Protein AF-0000000079816010 (afdb_homodimer)

Solvent-accessible surface area (backbone atoms only — not comparable to full-atom values): 11903 Å² total; per-residue (Å²): 135,80,80,69,70,71,67,73,71,83,65,76,74,49,73,65,57,49,48,53,55,59,59,43,53,62,54,48,53,55,49,51,48,48,47,51,47,41,35,71,74,69,70,46,55,53,45,57,50,38,32,51,51,56,53,42,69,74,31,67,59,45,36,69,74,38,48,67,59,41,53,53,50,52,50,52,48,48,31,61,46,48,33,65,52,50,54,48,50,55,59,64,58,58,67,78,78,72,77,77,80,131,133,80,79,70,68,72,68,72,70,84,66,75,75,49,74,65,56,51,48,52,55,60,58,42,54,61,54,49,53,56,49,52,50,48,46,52,47,42,34,71,75,68,70,46,54,54,46,58,51,37,35,52,50,56,53,43,70,74,32,67,59,44,35,70,74,38,49,68,60,41,52,52,52,51,50,51,49,49,31,60,46,48,30,64,52,49,54,48,48,57,59,63,58,59,67,77,75,71,77,75,78,129

Secondary structure (DSSP, 8-state):
-----------PPPHHHHHHHHHHHHHHHHHHHHHHHHHHHHSS-HHHHHHHHHHHHT-HHHHHH-HHHHHHHHHHHHHHHHHHHHHHHHHHT---------/-----------PPPHHHHHHHHHHHHHHHHHHHHHHHHHHHHSS-HHHHHHHHHHHHT-HHHHHH-HHHHHHHHHHHHHHHHHHHHHHHHHHT---------

Structure (mmCIF, N/CA/C/O backbone):
data_AF-0000000079816010-model_v1
#
loop_
_entity.id
_entity.type
_entity.pdbx_description
1 polymer 'DUF3263 domain-containing protein'
#
loop_
_atom_site.group_PDB
_atom_site.id
_atom_site.type_symbol
_atom_site.label_atom_id
_atom_site.label_alt_id
_atom_site.label_comp_id
_atom_site.label_asym_id
_atom_site.label_entity_id
_atom_site.label_seq_id
_atom_site.pdbx_PDB_ins_code
_atom_site.Cartn_x
_atom_site.Cartn_y
_atom_site.Cartn_z
_atom_site.occupancy
_atom_site.B_iso_or_equiv
_atom_site.auth_seq_id
_atom_site.auth_comp_id
_atom_site.auth_asym_id
_atom_site.auth_atom_id
_atom_site.pdbx_PDB_model_num
ATOM 1 N N . MET A 1 1 ? -34.969 -30.641 -8.875 1 42.94 1 MET A N 1
ATOM 2 C CA . MET A 1 1 ? -34.125 -29.656 -9.539 1 42.94 1 MET A CA 1
ATOM 3 C C . MET A 1 1 ? -32.938 -29.281 -8.648 1 42.94 1 MET A C 1
ATOM 5 O O . MET A 1 1 ? -33.125 -28.625 -7.625 1 42.94 1 MET A O 1
ATOM 9 N N . SER A 1 2 ? -31.906 -30.203 -8.398 1 48.38 2 SER A N 1
ATOM 10 C CA . SER A 1 2 ? -30.703 -30.125 -7.582 1 48.38 2 SER A CA 1
ATOM 11 C C . SER A 1 2 ? -29.891 -28.875 -7.906 1 48.38 2 SER A C 1
ATOM 13 O O . SER A 1 2 ? -29.688 -28.547 -9.078 1 48.38 2 SER A O 1
ATOM 15 N N . ASN A 1 3 ? -30.094 -27.719 -7.324 1 46.09 3 ASN A N 1
ATOM 16 C CA . ASN A 1 3 ? -29.203 -26.562 -7.336 1 46.09 3 ASN A CA 1
ATOM 17 C C . ASN A 1 3 ? -27.75 -26.969 -7.402 1 46.09 3 ASN A C 1
ATOM 19 O O . ASN A 1 3 ? -27.172 -27.406 -6.402 1 46.09 3 ASN A O 1
ATOM 23 N N . THR A 1 4 ? -27.391 -27.859 -8.359 1 45.44 4 THR A N 1
ATOM 24 C CA . THR A 1 4 ? -25.984 -28.172 -8.586 1 45.44 4 THR A CA 1
ATOM 25 C C . THR A 1 4 ? -25.141 -26.906 -8.531 1 45.44 4 THR A C 1
ATOM 27 O O . THR A 1 4 ? -25.234 -26.047 -9.414 1 45.44 4 THR A O 1
ATOM 30 N N . GLN A 1 5 ? -25.219 -26.141 -7.438 1 50.59 5 GLN A N 1
ATOM 31 C CA . GLN A 1 5 ? -24.188 -25.125 -7.207 1 50.59 5 GLN A CA 1
ATOM 32 C C . GLN A 1 5 ? -22.844 -25.547 -7.809 1 50.59 5 GLN A C 1
ATOM 34 O O . GLN A 1 5 ? -22.281 -26.578 -7.414 1 50.59 5 GLN A O 1
ATOM 39 N N . THR A 1 6 ? -22.656 -25.594 -9.102 1 48.22 6 THR A N 1
ATOM 40 C CA . THR A 1 6 ? -21.391 -25.844 -9.773 1 48.22 6 THR A CA 1
ATOM 41 C C . THR A 1 6 ? -20.219 -25.453 -8.867 1 48.22 6 THR A C 1
ATOM 43 O O . THR A 1 6 ? -20.094 -24.297 -8.461 1 48.22 6 THR A O 1
ATOM 46 N N . SER A 1 7 ? -19.859 -26.234 -7.867 1 53 7 SER A N 1
ATOM 47 C CA . SER A 1 7 ? -18.641 -26.141 -7.066 1 53 7 SER A CA 1
ATOM 48 C C . SER A 1 7 ? -17.516 -25.484 -7.852 1 53 7 SER A C 1
ATOM 50 O O . SER A 1 7 ? -17.078 -26.016 -8.875 1 53 7 SER A O 1
ATOM 52 N N . GLU A 1 8 ? -17.688 -24.203 -8.102 1 53.34 8 GLU A N 1
ATOM 53 C CA . GLU A 1 8 ? -16.562 -23.562 -8.758 1 53.34 8 GLU A CA 1
ATOM 54 C C . GLU A 1 8 ? -15.25 -24.281 -8.453 1 53.34 8 GLU A C 1
ATOM 56 O O . GLU A 1 8 ? -14.883 -24.438 -7.285 1 53.34 8 GLU A O 1
ATOM 61 N N . ALA A 1 9 ? -14.984 -25.391 -9.094 1 60.94 9 ALA A N 1
ATOM 62 C CA . ALA A 1 9 ? -13.758 -26.188 -9 1 60.94 9 ALA A CA 1
ATOM 63 C C . ALA A 1 9 ? -12.578 -25.312 -8.547 1 60.94 9 ALA A C 1
ATOM 65 O O . ALA A 1 9 ? -12.445 -24.172 -8.984 1 60.94 9 ALA A O 1
ATOM 66 N N . VAL A 1 10 ? -12.227 -25.406 -7.195 1 69.38 10 VAL A N 1
ATOM 67 C CA . VAL A 1 10 ? -11.023 -24.781 -6.656 1 69.38 10 VAL A CA 1
ATOM 68 C C . VAL A 1 10 ? -9.875 -24.938 -7.648 1 69.38 10 VAL A C 1
ATOM 70 O O . VAL A 1 10 ? -9.516 -26.062 -8.016 1 69.38 10 VAL A O 1
ATOM 73 N N . LYS A 1 11 ? -9.617 -23.984 -8.484 1 85.31 11 LYS A N 1
ATOM 74 C CA . LYS A 1 11 ? -8.453 -23.969 -9.375 1 85.31 11 LYS A CA 1
ATOM 75 C C . LYS A 1 11 ? -7.164 -23.75 -8.594 1 85.31 11 LYS A C 1
ATOM 77 O O . LYS A 1 11 ? -7 -22.719 -7.938 1 85.31 11 LYS A O 1
ATOM 82 N N . PRO A 1 12 ? -6.391 -24.812 -8.594 1 92.69 12 PRO A N 1
ATOM 83 C CA . PRO A 1 12 ? -5.129 -24.656 -7.859 1 92.69 12 PRO A CA 1
ATOM 84 C C . PRO A 1 12 ? -4.352 -23.422 -8.273 1 92.69 12 PRO A C 1
ATOM 86 O O . PRO A 1 12 ? -4.438 -22.984 -9.422 1 92.69 12 PRO A O 1
ATOM 89 N N . LEU A 1 13 ? -3.633 -22.891 -7.34 1 96.75 13 LEU A N 1
ATOM 90 C CA . LEU A 1 13 ? -2.797 -21.734 -7.633 1 96.75 13 LEU A CA 1
ATOM 91 C C . LEU A 1 13 ? -1.71 -22.078 -8.641 1 96.75 13 LEU A C 1
ATOM 93 O O . LEU A 1 13 ? -1.112 -23.156 -8.562 1 96.75 13 LEU A O 1
ATOM 97 N N . THR A 1 14 ? -1.558 -21.234 -9.57 1 96.44 14 THR A N 1
ATOM 98 C CA . THR A 1 14 ? -0.453 -21.406 -10.508 1 96.44 14 THR A CA 1
ATOM 99 C C . THR A 1 14 ? 0.884 -21.141 -9.82 1 96.44 14 THR A C 1
ATOM 101 O O . THR A 1 14 ? 0.922 -20.641 -8.695 1 96.44 14 THR A O 1
ATOM 104 N N . SER A 1 15 ? 1.958 -21.547 -10.43 1 96.31 15 SER A N 1
ATOM 105 C CA . SER A 1 15 ? 3.291 -21.266 -9.898 1 96.31 15 SER A CA 1
ATOM 106 C C . SER A 1 15 ? 3.527 -19.766 -9.742 1 96.31 15 SER A C 1
ATOM 108 O O . SER A 1 15 ? 4.168 -19.328 -8.781 1 96.31 15 SER A O 1
ATOM 110 N N . ARG A 1 16 ? 3.004 -18.969 -10.633 1 96.44 16 ARG A N 1
ATOM 111 C CA . ARG A 1 16 ? 3.145 -17.516 -10.586 1 96.44 16 ARG A CA 1
ATOM 112 C C . ARG A 1 16 ? 2.404 -16.938 -9.383 1 96.44 16 ARG A C 1
ATOM 114 O O . ARG A 1 16 ? 2.939 -16.078 -8.672 1 96.44 16 ARG A O 1
ATOM 121 N N . GLU A 1 17 ? 1.24 -17.438 -9.211 1 97 17 GLU A N 1
ATOM 122 C CA . GLU A 1 17 ? 0.44 -16.953 -8.086 1 97 17 GLU A CA 1
ATOM 123 C C . GLU A 1 17 ? 1.097 -17.312 -6.75 1 97 17 GLU A C 1
ATOM 125 O O . GLU A 1 17 ? 1.093 -16.5 -5.82 1 97 17 GLU A O 1
ATOM 130 N N . ARG A 1 18 ? 1.672 -18.484 -6.699 1 97.06 18 ARG A N 1
ATOM 131 C CA . ARG A 1 18 ? 2.395 -18.891 -5.504 1 97.06 18 ARG A CA 1
ATOM 132 C C . ARG A 1 18 ? 3.625 -18.031 -5.273 1 97.06 18 ARG A C 1
ATOM 134 O O . ARG A 1 18 ? 3.955 -17.703 -4.129 1 97.06 18 ARG A O 1
ATOM 141 N N . ALA A 1 19 ? 4.289 -17.672 -6.359 1 97.12 19 ALA A N 1
ATOM 142 C CA . ALA A 1 19 ? 5.465 -16.812 -6.27 1 97.12 19 ALA A CA 1
ATOM 143 C C . ALA A 1 19 ? 5.09 -15.422 -5.77 1 97.12 19 ALA A C 1
ATOM 145 O O . ALA A 1 19 ? 5.828 -14.82 -4.988 1 97.12 19 ALA A O 1
ATOM 146 N N . VAL A 1 20 ? 3.934 -14.922 -6.164 1 97.19 20 VAL A N 1
ATOM 147 C CA . VAL A 1 20 ? 3.434 -13.625 -5.723 1 97.19 20 VAL A CA 1
ATOM 148 C C . VAL A 1 20 ? 3.189 -13.648 -4.215 1 97.19 20 VAL A C 1
ATOM 150 O O . VAL A 1 20 ? 3.588 -12.727 -3.498 1 97.19 20 VAL A O 1
ATOM 153 N N . LEU A 1 21 ? 2.598 -14.773 -3.691 1 97.56 21 LEU A N 1
ATOM 154 C CA . LEU A 1 21 ? 2.346 -14.914 -2.262 1 97.56 21 LEU A CA 1
ATOM 155 C C . LEU A 1 21 ? 3.654 -14.992 -1.483 1 97.56 21 LEU A C 1
ATOM 157 O O . LEU A 1 21 ? 3.785 -14.391 -0.417 1 97.56 21 LEU A O 1
ATOM 161 N N . ALA A 1 22 ? 4.609 -15.758 -2.068 1 97.12 22 ALA A N 1
ATOM 162 C CA . ALA A 1 22 ? 5.906 -15.891 -1.407 1 97.12 22 ALA A CA 1
ATOM 163 C C . ALA A 1 22 ? 6.625 -14.547 -1.327 1 97.12 22 ALA A C 1
ATOM 165 O O . ALA A 1 22 ? 7.238 -14.227 -0.307 1 97.12 22 ALA A O 1
ATOM 166 N N . PHE A 1 23 ? 6.465 -13.805 -2.445 1 97.12 23 PHE A N 1
ATOM 167 C CA . PHE A 1 23 ? 7.086 -12.484 -2.496 1 97.12 23 PHE A CA 1
ATOM 168 C C . PHE A 1 23 ? 6.469 -11.555 -1.452 1 97.12 23 PHE A C 1
ATOM 170 O O . PHE A 1 23 ? 7.18 -10.789 -0.805 1 97.12 23 PHE A O 1
ATOM 177 N N . GLU A 1 24 ? 5.129 -11.625 -1.173 1 96.94 24 GLU A N 1
ATOM 178 C CA . GLU A 1 24 ? 4.387 -10.742 -0.275 1 96.94 24 GLU A CA 1
ATOM 179 C C . GLU A 1 24 ? 4.703 -11.055 1.186 1 96.94 24 GLU A C 1
ATOM 181 O O . GLU A 1 24 ? 4.445 -10.234 2.07 1 96.94 24 GLU A O 1
ATOM 186 N N . ARG A 1 25 ? 5.301 -12.18 1.518 1 95.12 25 ARG A N 1
ATOM 187 C CA . ARG A 1 25 ? 5.566 -12.57 2.898 1 95.12 25 ARG A CA 1
ATOM 188 C C . ARG A 1 25 ? 6.539 -11.602 3.562 1 95.12 25 ARG A C 1
ATOM 190 O O . ARG A 1 25 ? 6.281 -11.117 4.668 1 95.12 25 ARG A O 1
ATOM 197 N N . ASP A 1 26 ? 7.516 -11.297 2.844 1 89.88 26 ASP A N 1
ATOM 198 C CA . ASP A 1 26 ? 8.477 -10.352 3.404 1 89.88 26 ASP A CA 1
ATOM 199 C C . ASP A 1 26 ? 7.898 -8.945 3.461 1 89.88 26 ASP A C 1
ATOM 201 O O . ASP A 1 26 ? 8.078 -8.227 4.449 1 89.88 26 ASP A O 1
ATOM 205 N N . THR A 1 27 ? 7.164 -8.586 2.455 1 89.38 27 THR A N 1
ATOM 206 C CA . THR A 1 27 ? 6.578 -7.258 2.359 1 89.38 27 THR A CA 1
ATOM 207 C C . THR A 1 27 ? 5.496 -7.066 3.416 1 89.38 27 THR A C 1
ATOM 209 O O . THR A 1 27 ? 5.324 -5.965 3.947 1 89.38 27 THR A O 1
ATOM 212 N N . ALA A 1 28 ? 4.824 -8.234 3.816 1 90.38 28 ALA A N 1
ATOM 213 C CA . ALA A 1 28 ? 3.744 -8.188 4.797 1 90.38 28 ALA A CA 1
ATOM 214 C C . ALA A 1 28 ? 4.281 -7.844 6.188 1 90.38 28 ALA A C 1
ATOM 216 O O . ALA A 1 28 ? 3.633 -7.125 6.949 1 90.38 28 ALA A O 1
ATOM 217 N N . VAL A 1 29 ? 5.496 -8.336 6.484 1 90.06 29 VAL A N 1
ATOM 218 C CA . VAL A 1 29 ? 6.113 -8.031 7.77 1 90.06 29 VAL A CA 1
ATOM 219 C C . VAL A 1 29 ? 6.457 -6.543 7.84 1 90.06 29 VAL A C 1
ATOM 221 O O . VAL A 1 29 ? 6.191 -5.883 8.852 1 90.06 29 VAL A O 1
ATOM 224 N N . ARG A 1 30 ? 7.039 -6.004 6.812 1 90.56 30 ARG A N 1
ATOM 225 C CA . ARG A 1 30 ? 7.379 -4.586 6.758 1 90.56 30 ARG A CA 1
ATOM 226 C C . ARG A 1 30 ? 6.129 -3.721 6.875 1 90.56 30 ARG A C 1
ATOM 228 O O . ARG A 1 30 ? 6.145 -2.684 7.539 1 90.56 30 ARG A O 1
ATOM 235 N N . ASP A 1 31 ? 5.051 -4.176 6.25 1 89.88 31 ASP A N 1
ATOM 236 C CA . ASP A 1 31 ? 3.781 -3.459 6.324 1 89.88 31 ASP A CA 1
ATOM 237 C C . ASP A 1 31 ? 3.219 -3.484 7.742 1 89.88 31 ASP A C 1
ATOM 239 O O . ASP A 1 31 ? 2.705 -2.475 8.234 1 89.88 31 ASP A O 1
ATOM 243 N N . ALA A 1 32 ? 3.365 -4.676 8.398 1 90.94 32 ALA A N 1
ATOM 244 C CA . ALA A 1 32 ? 2.914 -4.785 9.789 1 90.94 32 ALA A CA 1
ATOM 245 C C . ALA A 1 32 ? 3.684 -3.83 10.688 1 90.94 32 ALA A C 1
ATOM 247 O O . ALA A 1 32 ? 3.094 -3.156 11.539 1 90.94 32 ALA A O 1
ATOM 248 N N . ASN A 1 33 ? 4.906 -3.742 10.391 1 94 33 ASN A N 1
ATOM 249 C CA . ASN A 1 33 ? 5.758 -2.834 11.156 1 94 33 ASN A CA 1
ATOM 250 C C . ASN A 1 33 ? 5.371 -1.376 10.922 1 94 33 ASN A C 1
ATOM 252 O O . ASN A 1 33 ? 5.359 -0.575 11.859 1 94 33 ASN A O 1
ATOM 256 N N . LYS A 1 34 ? 4.98 -1.068 9.688 1 93.81 34 LYS A N 1
ATOM 257 C CA . LYS A 1 34 ? 4.547 0.289 9.367 1 93.81 34 LYS A CA 1
ATOM 258 C C . LYS A 1 34 ? 3.26 0.643 10.109 1 93.81 34 LYS A C 1
ATOM 260 O O . LYS A 1 34 ? 3.135 1.741 10.656 1 93.81 34 LYS A O 1
ATOM 265 N N . GLN A 1 35 ? 2.396 -0.281 10.195 1 94.06 35 GLN A N 1
ATOM 266 C CA . GLN A 1 35 ? 1.129 -0.047 10.875 1 94.06 35 GLN A CA 1
ATOM 267 C C . GLN A 1 35 ? 1.342 0.181 12.367 1 94.06 35 GLN A C 1
ATOM 269 O O . GLN A 1 35 ? 0.708 1.054 12.969 1 94.06 35 GLN A O 1
ATOM 274 N N . GLU A 1 36 ? 2.219 -0.588 12.898 1 95.38 36 GLU A N 1
ATOM 275 C CA . GLU A 1 36 ? 2.561 -0.402 14.305 1 95.38 36 GLU A CA 1
ATOM 276 C C . GLU A 1 36 ? 3.246 0.941 14.531 1 95.38 36 GLU A C 1
ATOM 278 O O . GLU A 1 36 ? 2.949 1.639 15.508 1 95.38 36 GLU A O 1
ATOM 283 N N . ALA A 1 37 ? 4.152 1.309 13.656 1 96.44 37 ALA A N 1
ATOM 284 C CA . ALA A 1 37 ? 4.863 2.58 13.75 1 96.44 37 ALA A CA 1
ATOM 285 C C . ALA A 1 37 ? 3.9 3.758 13.641 1 96.44 37 ALA A C 1
ATOM 287 O O . ALA A 1 37 ? 4.078 4.777 14.32 1 96.44 37 ALA A O 1
ATOM 288 N N . ILE A 1 38 ? 2.863 3.645 12.797 1 95.88 38 ILE A N 1
ATOM 289 C CA . ILE A 1 38 ? 1.837 4.672 12.672 1 95.88 38 ILE A CA 1
ATOM 290 C C . ILE A 1 38 ? 1.166 4.902 14.023 1 95.88 38 ILE A C 1
ATOM 292 O O . ILE A 1 38 ? 1.005 6.047 14.461 1 95.88 38 ILE A O 1
ATOM 296 N N . ARG A 1 39 ? 0.872 3.869 14.727 1 96.31 39 ARG A N 1
ATOM 297 C CA . ARG A 1 39 ? 0.25 3.98 16.047 1 96.31 39 ARG A CA 1
ATOM 298 C C . ARG A 1 39 ? 1.195 4.637 17.047 1 96.31 39 ARG A C 1
ATOM 300 O O . ARG A 1 39 ? 0.79 5.52 17.797 1 96.31 39 ARG A O 1
ATOM 307 N N . GLU A 1 40 ? 2.383 4.25 17 1 96.31 40 GLU A N 1
ATOM 308 C CA . GLU A 1 40 ? 3.379 4.723 17.953 1 96.31 40 GLU A CA 1
ATOM 309 C C . GLU A 1 40 ? 3.717 6.191 17.719 1 96.31 40 GLU A C 1
ATOM 311 O O . GLU A 1 40 ? 3.838 6.965 18.672 1 96.31 40 GLU A O 1
ATOM 316 N N . HIS A 1 41 ? 3.787 6.559 16.5 1 95.12 41 HIS A N 1
ATOM 317 C CA . HIS A 1 41 ? 4.27 7.891 16.141 1 95.12 41 HIS A CA 1
ATOM 318 C C . HIS A 1 41 ? 3.143 8.914 16.203 1 95.12 41 HIS A C 1
ATOM 320 O O . HIS A 1 41 ? 3.361 10.062 16.594 1 95.12 41 HIS A O 1
ATOM 326 N N . PHE A 1 42 ? 1.934 8.469 15.852 1 96.5 42 PHE A N 1
ATOM 327 C CA . PHE A 1 42 ? 0.88 9.461 15.672 1 96.5 42 PHE A CA 1
ATOM 328 C C . PHE A 1 42 ? -0.211 9.289 16.719 1 96.5 42 PHE A C 1
ATOM 330 O O . PHE A 1 42 ? -0.98 10.211 16.984 1 96.5 42 PHE A O 1
ATOM 337 N N . GLY A 1 43 ? -0.334 8.156 17.188 1 95.94 43 GLY A N 1
ATOM 338 C CA . GLY A 1 43 ? -1.308 7.914 18.25 1 95.94 43 GLY A CA 1
ATOM 339 C C . GLY A 1 43 ? -2.705 7.645 17.719 1 95.94 43 GLY A C 1
ATOM 340 O O . GLY A 1 43 ? -3.674 7.645 18.484 1 95.94 43 GLY A O 1
ATOM 341 N N . PHE A 1 44 ? -2.852 7.508 16.406 1 94 44 PHE A N 1
ATOM 342 C CA . PHE A 1 44 ? -4.148 7.164 15.844 1 94 44 PHE A CA 1
ATOM 343 C C . PHE A 1 44 ? -4.043 5.918 14.969 1 94 44 PHE A C 1
ATOM 345 O O . PHE A 1 44 ? -2.951 5.383 14.773 1 94 44 PHE A O 1
ATOM 352 N N . THR A 1 45 ? -5.184 5.375 14.531 1 94 45 THR A N 1
ATOM 353 C CA . THR A 1 45 ? -5.254 4.113 13.805 1 94 45 THR A CA 1
ATOM 354 C C . THR A 1 45 ? -4.707 4.273 12.391 1 94 45 THR A C 1
ATOM 356 O O . THR A 1 45 ? -4.734 5.371 11.828 1 94 45 THR A O 1
ATOM 359 N N . PRO A 1 46 ? -4.234 3.176 11.805 1 94.81 46 PRO A N 1
ATOM 360 C CA . PRO A 1 46 ? -3.828 3.219 10.398 1 94.81 46 PRO A CA 1
ATOM 361 C C . PRO A 1 46 ? -4.957 3.662 9.469 1 94.81 46 PRO A C 1
ATOM 363 O O . PRO A 1 46 ? -4.715 4.375 8.492 1 94.81 46 PRO A O 1
ATOM 366 N N . SER A 1 47 ? -6.18 3.279 9.734 1 93.44 47 SER A N 1
ATOM 367 C CA . SER A 1 47 ? -7.309 3.701 8.914 1 93.44 47 SER A CA 1
ATOM 368 C C . SER A 1 47 ? -7.434 5.219 8.891 1 93.44 47 SER A C 1
ATOM 370 O O . SER A 1 47 ? -7.684 5.809 7.832 1 93.44 47 SER A O 1
ATOM 372 N N . TYR A 1 48 ? -7.258 5.875 10.031 1 93.19 48 TYR A N 1
ATOM 373 C CA . TYR A 1 48 ? -7.293 7.332 10.102 1 93.19 48 TYR A CA 1
ATOM 374 C C . TYR A 1 48 ? -6.086 7.941 9.391 1 93.19 48 TYR A C 1
ATOM 376 O O . TYR A 1 48 ? -6.211 8.953 8.703 1 93.19 48 TYR A O 1
ATOM 384 N N . TYR A 1 49 ? -4.973 7.293 9.578 1 95.44 49 TYR A N 1
ATOM 385 C CA . TYR A 1 49 ? -3.742 7.715 8.922 1 95.44 49 TYR A CA 1
ATOM 386 C C . TYR A 1 49 ? -3.924 7.754 7.406 1 95.44 49 TYR A C 1
ATOM 388 O O . TYR A 1 49 ? -3.598 8.758 6.762 1 95.44 49 TYR A O 1
ATOM 396 N N . TYR A 1 50 ? -4.449 6.688 6.855 1 94.12 50 TYR A N 1
ATOM 397 C CA . TYR A 1 50 ? -4.602 6.574 5.41 1 94.12 50 TYR A CA 1
ATOM 398 C C . TYR A 1 50 ? -5.711 7.488 4.906 1 94.12 50 TYR A C 1
ATOM 400 O O . TYR A 1 50 ? -5.672 7.957 3.766 1 94.12 50 TYR A O 1
ATOM 408 N N . ALA A 1 51 ? -6.684 7.855 5.75 1 93.25 51 ALA A N 1
ATOM 409 C CA . ALA A 1 51 ? -7.676 8.875 5.414 1 93.25 51 ALA A CA 1
ATOM 410 C C . ALA A 1 51 ? -7.02 10.234 5.219 1 93.25 51 ALA A C 1
ATOM 412 O O . ALA A 1 51 ? -7.316 10.945 4.25 1 93.25 51 ALA A O 1
ATOM 413 N N . ILE A 1 52 ? -6.156 10.531 6.113 1 94.62 52 ILE A N 1
ATOM 414 C CA . ILE A 1 52 ? -5.395 11.773 5.996 1 94.62 52 ILE A CA 1
ATOM 415 C C . ILE A 1 52 ? -4.57 11.75 4.711 1 94.62 52 ILE A C 1
ATOM 417 O O . ILE A 1 52 ? -4.551 12.734 3.961 1 94.62 52 ILE A O 1
ATOM 421 N N . LEU A 1 53 ? -3.832 10.617 4.465 1 95.5 53 LEU A N 1
ATOM 422 C CA . LEU A 1 53 ? -2.975 10.492 3.291 1 95.5 53 LEU A CA 1
ATOM 423 C C . LEU A 1 53 ? -3.779 10.656 2.006 1 95.5 53 LEU A C 1
ATOM 425 O O . LEU A 1 53 ? -3.35 11.359 1.085 1 95.5 53 LEU A O 1
ATOM 429 N N . ALA A 1 54 ? -4.906 10.07 1.963 1 92.44 54 ALA A N 1
ATOM 430 C CA . ALA A 1 54 ? -5.781 10.18 0.799 1 92.44 54 ALA A CA 1
ATOM 431 C C . ALA A 1 54 ? -6.18 11.633 0.547 1 92.44 54 ALA A C 1
ATOM 433 O O . ALA A 1 54 ? -6.211 12.086 -0.601 1 92.44 54 ALA A O 1
ATOM 434 N N . ASP A 1 55 ? -6.602 12.32 1.569 1 93.56 55 ASP A N 1
ATOM 435 C CA . ASP A 1 55 ? -6.934 13.742 1.472 1 93.56 55 ASP A CA 1
ATOM 436 C C . ASP A 1 55 ? -5.746 14.547 0.947 1 93.56 55 ASP A C 1
ATOM 438 O O . ASP A 1 55 ? -5.902 15.383 0.057 1 93.56 55 ASP A O 1
ATOM 442 N N . LEU A 1 56 ? -4.574 14.25 1.483 1 96 56 LEU A N 1
ATOM 443 C CA . LEU A 1 56 ? -3.359 14.961 1.104 1 96 56 LEU A CA 1
ATOM 444 C C . LEU A 1 56 ? -3.068 14.789 -0.383 1 96 56 LEU A C 1
ATOM 446 O O . LEU A 1 56 ? -2.564 15.703 -1.032 1 96 56 LEU A O 1
ATOM 450 N N . LEU A 1 57 ? -3.395 13.633 -0.905 1 94.81 57 LEU A N 1
ATOM 451 C CA . LEU A 1 57 ? -3.104 13.336 -2.305 1 94.81 57 LEU A CA 1
ATOM 452 C C . LEU A 1 57 ? -3.924 14.234 -3.229 1 94.81 57 LEU A C 1
ATOM 454 O O . LEU A 1 57 ? -3.541 14.461 -4.379 1 94.81 57 LEU A O 1
ATOM 458 N N . ASP A 1 58 ? -4.98 14.852 -2.727 1 94.38 58 ASP A N 1
ATOM 459 C CA . ASP A 1 58 ? -5.844 15.695 -3.539 1 94.38 58 ASP A CA 1
ATOM 460 C C . ASP A 1 58 ? -5.637 17.172 -3.201 1 94.38 58 ASP A C 1
ATOM 462 O O . ASP A 1 58 ? -6.242 18.047 -3.824 1 94.38 58 ASP A O 1
ATOM 466 N N . ARG A 1 59 ? -4.699 17.438 -2.26 1 95.25 59 ARG A N 1
ATOM 467 C CA . ARG A 1 59 ? -4.484 18.812 -1.812 1 95.25 59 ARG A CA 1
ATOM 468 C C . ARG A 1 59 ? -3.34 19.469 -2.58 1 95.25 59 ARG A C 1
ATOM 470 O O . ARG A 1 59 ? -2.207 18.984 -2.549 1 95.25 59 ARG A O 1
ATOM 477 N N . PRO A 1 60 ? -3.639 20.578 -3.186 1 95.69 60 PRO A N 1
ATOM 478 C CA . PRO A 1 60 ? -2.557 21.266 -3.891 1 95.69 60 PRO A CA 1
ATOM 479 C C . PRO A 1 60 ? -1.42 21.688 -2.961 1 95.69 60 PRO A C 1
ATOM 481 O O . PRO A 1 60 ? -0.255 21.688 -3.369 1 95.69 60 PRO A O 1
ATOM 484 N N . GLU A 1 61 ? -1.709 21.969 -1.748 1 96.75 61 GLU A N 1
ATOM 485 C CA . GLU A 1 61 ? -0.703 22.391 -0.775 1 96.75 61 GLU A CA 1
ATOM 486 C C . GLU A 1 61 ? 0.293 21.266 -0.497 1 96.75 61 GLU A C 1
ATOM 488 O O . GLU A 1 61 ? 1.475 21.516 -0.259 1 96.75 61 GLU A O 1
ATOM 493 N N . ALA A 1 62 ? -0.222 20.094 -0.514 1 98.12 62 ALA A N 1
ATOM 494 C CA . ALA A 1 62 ? 0.652 18.938 -0.302 1 98.12 62 ALA A CA 1
ATOM 495 C C . ALA A 1 62 ? 1.616 18.766 -1.472 1 98.12 62 ALA A C 1
ATOM 497 O O . ALA A 1 62 ? 2.787 18.438 -1.274 1 98.12 62 ALA A O 1
ATOM 498 N N . GLU A 1 63 ? 1.066 18.969 -2.713 1 96.94 63 GLU A N 1
ATOM 499 C CA . GLU A 1 63 ? 1.899 18.844 -3.904 1 96.94 63 GLU A CA 1
ATOM 500 C C . GLU A 1 63 ? 2.986 19.906 -3.939 1 96.94 63 GLU A C 1
ATOM 502 O O . GLU A 1 63 ? 4.113 19.641 -4.363 1 96.94 63 GLU A O 1
ATOM 507 N N . VAL A 1 64 ? 2.598 21.062 -3.51 1 96.5 64 VAL A N 1
ATOM 508 C CA . VAL A 1 64 ? 3.578 22.141 -3.445 1 96.5 64 VAL A CA 1
ATOM 509 C C . VAL A 1 64 ? 4.656 21.797 -2.422 1 96.5 64 VAL A C 1
ATOM 511 O O . VAL A 1 64 ? 5.848 22 -2.672 1 96.5 64 VAL A O 1
ATOM 514 N N . ALA A 1 65 ? 4.285 21.266 -1.272 1 96.56 65 ALA A N 1
ATOM 515 C CA . ALA A 1 65 ? 5.199 20.953 -0.173 1 96.56 65 ALA A CA 1
ATOM 516 C C . ALA A 1 65 ? 6.172 19.844 -0.561 1 96.56 65 ALA A C 1
ATOM 518 O O . ALA A 1 65 ? 7.352 19.891 -0.191 1 96.56 65 ALA A O 1
ATOM 519 N N . ASP A 1 66 ? 5.75 18.812 -1.265 1 97.56 66 ASP A N 1
ATOM 520 C CA . ASP A 1 66 ? 6.594 17.703 -1.693 1 97.56 66 ASP A CA 1
ATOM 521 C C . ASP A 1 66 ? 6.074 17.078 -2.99 1 97.56 66 ASP A C 1
ATOM 523 O O . ASP A 1 66 ? 5.43 16.031 -2.969 1 97.56 66 ASP A O 1
ATOM 527 N N . PRO A 1 67 ? 6.352 17.656 -4.113 1 98 67 PRO A N 1
ATOM 528 C CA . PRO A 1 67 ? 5.785 17.234 -5.395 1 98 67 PRO A CA 1
ATOM 529 C C . PRO A 1 67 ? 6.195 15.82 -5.785 1 98 67 PRO A C 1
ATOM 531 O O . PRO A 1 67 ? 5.391 15.07 -6.336 1 98 67 PRO A O 1
ATOM 534 N N . LEU A 1 68 ? 7.359 15.438 -5.402 1 96.88 68 LEU A N 1
ATOM 535 C CA . LEU A 1 68 ? 7.852 14.117 -5.766 1 96.88 68 LEU A CA 1
ATOM 536 C C . LEU A 1 68 ? 7.129 13.031 -4.973 1 96.88 68 LEU A C 1
ATOM 538 O O . LEU A 1 68 ? 6.738 12 -5.531 1 96.88 68 LEU A O 1
ATOM 542 N N . LEU A 1 69 ? 6.957 13.289 -3.734 1 97.12 69 LEU A N 1
ATOM 543 C CA . LEU A 1 69 ? 6.281 12.32 -2.879 1 97.12 69 LEU A CA 1
ATOM 544 C C . LEU A 1 69 ? 4.836 12.117 -3.326 1 97.12 69 LEU A C 1
ATOM 546 O O . LEU A 1 69 ? 4.367 10.984 -3.42 1 97.12 69 LEU A O 1
ATOM 550 N N . ILE A 1 70 ? 4.152 13.258 -3.676 1 97.56 70 ILE A N 1
ATOM 551 C CA . ILE A 1 70 ? 2.74 13.195 -4.039 1 97.56 70 ILE A CA 1
ATOM 552 C C . ILE A 1 70 ? 2.578 12.453 -5.359 1 97.56 70 ILE A C 1
ATOM 554 O O . ILE A 1 70 ? 1.672 11.625 -5.508 1 97.56 70 ILE A O 1
ATOM 558 N N . ARG A 1 71 ? 3.426 12.672 -6.223 1 95.44 71 ARG A N 1
ATOM 559 C CA . ARG A 1 71 ? 3.371 11.977 -7.508 1 95.44 71 ARG A CA 1
ATOM 560 C C . ARG A 1 71 ? 3.615 10.484 -7.332 1 95.44 71 ARG A C 1
ATOM 562 O O . ARG A 1 71 ? 2.932 9.664 -7.949 1 95.44 71 ARG A O 1
ATOM 569 N N . ARG A 1 72 ? 4.57 10.094 -6.453 1 95.38 72 ARG A N 1
ATOM 570 C CA . ARG A 1 72 ? 4.883 8.695 -6.195 1 95.38 72 ARG A CA 1
ATOM 571 C C . ARG A 1 72 ? 3.711 7.984 -5.523 1 95.38 72 ARG A C 1
ATOM 573 O O . ARG A 1 72 ? 3.359 6.863 -5.898 1 95.38 72 ARG A O 1
ATOM 580 N N . LEU A 1 73 ? 3.078 8.695 -4.617 1 94.62 73 LEU A N 1
ATOM 581 C CA . LEU A 1 73 ? 1.966 8.109 -3.873 1 94.62 73 LEU A CA 1
ATOM 582 C C . LEU A 1 73 ? 0.736 7.965 -4.762 1 94.62 73 LEU A C 1
ATOM 584 O O . LEU A 1 73 ? 0.011 6.973 -4.668 1 94.62 73 LEU A O 1
ATOM 588 N N . ARG A 1 74 ? 0.508 8.914 -5.695 1 94.25 74 ARG A N 1
ATOM 589 C CA . ARG A 1 74 ? -0.603 8.828 -6.637 1 94.25 74 ARG A CA 1
ATOM 590 C C . ARG A 1 74 ? -0.407 7.668 -7.609 1 94.25 74 ARG A C 1
ATOM 592 O O . ARG A 1 74 ? -1.354 6.938 -7.914 1 94.25 74 ARG A O 1
ATOM 599 N N . ARG A 1 75 ? 0.815 7.516 -8 1 91.88 75 ARG A N 1
ATOM 600 C CA . ARG A 1 75 ? 1.117 6.391 -8.883 1 91.88 75 ARG A CA 1
ATOM 601 C C . ARG A 1 75 ? 0.883 5.062 -8.164 1 91.88 75 ARG A C 1
ATOM 603 O O . ARG A 1 75 ? 0.318 4.133 -8.742 1 91.88 75 ARG A O 1
ATOM 610 N N . ARG A 1 76 ? 1.287 4.949 -6.879 1 90.31 76 ARG A N 1
ATOM 611 C CA . ARG A 1 76 ? 1.086 3.752 -6.066 1 90.31 76 ARG A CA 1
ATOM 612 C C . ARG A 1 76 ? -0.398 3.447 -5.902 1 90.31 76 ARG A C 1
ATOM 614 O O . ARG A 1 76 ? -0.817 2.293 -6.027 1 90.31 76 ARG A O 1
ATOM 621 N N . ARG A 1 77 ? -1.137 4.516 -5.652 1 88.25 77 ARG A N 1
ATOM 622 C CA . ARG A 1 77 ? -2.582 4.363 -5.531 1 88.25 77 ARG A CA 1
ATOM 623 C C . ARG A 1 77 ? -3.186 3.822 -6.824 1 88.25 77 ARG A C 1
ATOM 625 O O . ARG A 1 77 ? -4.008 2.902 -6.793 1 88.25 77 ARG A O 1
ATOM 632 N N . ASP A 1 78 ? -2.789 4.363 -8.016 1 89.44 78 ASP A N 1
ATOM 633 C CA . ASP A 1 78 ? -3.309 3.961 -9.32 1 89.44 78 ASP A CA 1
ATOM 634 C C . ASP A 1 78 ? -2.971 2.502 -9.617 1 89.44 78 ASP A C 1
ATOM 636 O O . ASP A 1 78 ? -3.791 1.772 -10.18 1 89.44 78 ASP A O 1
ATOM 640 N N . GLN A 1 79 ? -1.774 2.096 -9.234 1 88.25 79 GLN A N 1
ATOM 641 C CA . GLN A 1 79 ? -1.346 0.719 -9.461 1 88.25 79 GLN A CA 1
ATOM 642 C C . GLN A 1 79 ? -2.15 -0.253 -8.602 1 88.25 79 GLN A C 1
ATOM 644 O O . GLN A 1 79 ? -2.49 -1.35 -9.047 1 88.25 79 GLN A O 1
ATOM 649 N N . ARG A 1 80 ? -2.527 0.218 -7.434 1 85.69 80 ARG A N 1
ATOM 650 C CA . ARG A 1 80 ? -3.25 -0.639 -6.5 1 85.69 80 ARG A CA 1
ATOM 651 C C . ARG A 1 80 ? -4.742 -0.654 -6.812 1 85.69 80 ARG A C 1
ATOM 653 O O . ARG A 1 80 ? -5.441 -1.619 -6.492 1 85.69 80 ARG A O 1
ATOM 660 N N . SER A 1 81 ? -5.34 0.54 -7.332 1 78.81 81 SER A N 1
ATOM 661 C CA . SER A 1 81 ? -6.766 0.662 -7.629 1 78.81 81 SER A CA 1
ATOM 662 C C . SER A 1 81 ? -7.109 0.018 -8.969 1 78.81 81 SER A C 1
ATOM 664 O O . SER A 1 81 ? -8.266 -0.315 -9.227 1 78.81 81 SER A O 1
ATOM 666 N N . SER A 1 82 ? -6.27 0.183 -9.93 1 62.41 82 SER A N 1
ATOM 667 C CA . SER A 1 82 ? -6.555 -0.353 -11.258 1 62.41 82 SER A CA 1
ATOM 668 C C . SER A 1 82 ? -7.078 -1.781 -11.18 1 62.41 82 SER A C 1
ATOM 670 O O . SER A 1 82 ? -7.715 -2.268 -12.117 1 62.41 82 SER A O 1
ATOM 672 N N . ARG A 1 83 ? -6.93 -2.453 -10.266 1 56.12 83 ARG A N 1
ATOM 673 C CA . ARG A 1 83 ? -7.441 -3.814 -10.148 1 56.12 83 ARG A CA 1
ATOM 674 C C . ARG A 1 83 ? -8.961 -3.818 -10.023 1 56.12 83 ARG A C 1
ATOM 676 O O . ARG A 1 83 ? -9.625 -4.734 -10.516 1 56.12 83 ARG A O 1
ATOM 683 N N . GLY A 1 84 ? -9.422 -2.85 -9.156 1 49.94 84 GLY A N 1
ATOM 684 C CA . GLY A 1 84 ? -10.875 -2.852 -9.078 1 49.94 84 GLY A CA 1
ATOM 685 C C . GLY A 1 84 ? -11.547 -2.658 -10.43 1 49.94 84 GLY A C 1
ATOM 686 O O . GLY A 1 84 ? -12.578 -3.266 -10.703 1 49.94 84 GLY A O 1
ATOM 687 N N . ASP A 1 85 ? -11.016 -1.842 -11.195 1 45.81 85 ASP A N 1
ATOM 688 C CA . ASP A 1 85 ? -11.68 -1.579 -12.477 1 45.81 85 ASP A CA 1
ATOM 689 C C . ASP A 1 85 ? -11.336 -2.654 -13.5 1 45.81 85 ASP A C 1
ATOM 691 O O . ASP A 1 85 ? -12.125 -2.939 -14.398 1 45.81 85 ASP A O 1
ATOM 695 N N . ALA A 1 86 ? -10.18 -3.146 -13.477 1 46.12 86 ALA A N 1
ATOM 696 C CA . ALA A 1 86 ? -9.867 -4.156 -14.492 1 46.12 86 ALA A CA 1
ATOM 697 C C . ALA A 1 86 ? -10.742 -5.395 -14.312 1 46.12 86 ALA A C 1
ATOM 699 O O . ALA A 1 86 ? -11.102 -6.051 -15.297 1 46.12 86 ALA A O 1
ATOM 700 N N . GLY A 1 87 ? -10.914 -5.797 -13.109 1 41.38 87 GLY A N 1
ATOM 701 C CA . GLY A 1 87 ? -11.875 -6.879 -12.945 1 41.38 87 GLY A CA 1
ATOM 702 C C . GLY A 1 87 ? -13.258 -6.527 -13.461 1 41.38 87 GLY A C 1
ATOM 703 O O . GLY A 1 87 ? -13.992 -7.398 -13.93 1 41.38 87 GLY A O 1
ATOM 704 N N . LEU A 1 88 ? -13.617 -5.309 -13.195 1 41 88 LEU A N 1
ATOM 705 C CA . LEU A 1 88 ? -14.938 -4.934 -13.688 1 41 88 LEU A CA 1
ATOM 706 C C . LEU A 1 88 ? -14.969 -4.934 -15.211 1 41 88 LEU A C 1
ATOM 708 O O . LEU A 1 88 ? -15.992 -5.25 -15.82 1 41 88 LEU A O 1
ATOM 712 N N . SER A 1 89 ? -13.93 -4.559 -15.688 1 39.25 89 SER A N 1
ATOM 713 C CA . SER A 1 89 ? -13.953 -4.52 -17.141 1 39.25 89 SER A CA 1
ATOM 714 C C . SER A 1 89 ? -13.961 -5.922 -17.734 1 39.25 89 SER A C 1
ATOM 716 O O . SER A 1 89 ? -14.57 -6.156 -18.781 1 39.25 89 SER A O 1
ATOM 718 N N . GLU A 1 90 ? -13.141 -6.715 -17.172 1 38.69 90 GLU A N 1
ATOM 719 C CA . GLU A 1 90 ? -13.195 -8.062 -17.734 1 38.69 90 GLU A CA 1
ATOM 720 C C . GLU A 1 90 ? -14.516 -8.742 -17.406 1 38.69 90 GLU A C 1
ATOM 722 O O . GLU A 1 90 ? -14.992 -9.594 -18.156 1 38.69 90 GLU A O 1
ATOM 727 N N . GLN A 1 91 ? -15.055 -8.398 -16.25 1 38.47 91 GLN A N 1
ATOM 728 C CA . GLN A 1 91 ? -16.359 -8.977 -15.961 1 38.47 91 GLN A CA 1
ATOM 729 C C . GLN A 1 91 ? -17.422 -8.469 -16.922 1 38.47 91 GLN A C 1
ATOM 731 O O . GLN A 1 91 ? -18.375 -9.18 -17.234 1 38.47 91 GLN A O 1
ATOM 736 N N . VAL A 1 92 ? -17.297 -7.223 -17.328 1 37.59 92 VAL A N 1
ATOM 737 C CA . VAL A 1 92 ? -18.297 -6.773 -18.281 1 37.59 92 VAL A CA 1
ATOM 738 C C . VAL A 1 92 ? -18.109 -7.5 -19.609 1 37.59 92 VAL A C 1
ATOM 740 O O . VAL A 1 92 ? -19.031 -7.535 -20.438 1 37.59 92 VAL A O 1
ATOM 743 N N . GLY A 1 93 ? -16.891 -7.832 -19.984 1 35.34 93 GLY A N 1
ATOM 744 C CA . GLY A 1 93 ? -16.781 -8.375 -21.328 1 35.34 93 GLY A CA 1
ATOM 745 C C . GLY A 1 93 ? -17.297 -9.789 -21.438 1 35.34 93 GLY A C 1
ATOM 746 O O . GLY A 1 93 ? -17.125 -10.445 -22.469 1 35.34 93 GLY A O 1
ATOM 747 N N . ARG A 1 94 ? -17.484 -10.445 -20.203 1 37.44 94 ARG A N 1
ATOM 748 C CA . ARG A 1 94 ? -17.891 -11.773 -20.625 1 37.44 94 ARG A CA 1
ATOM 749 C C . ARG A 1 94 ? -19.266 -11.719 -21.297 1 37.44 94 ARG A C 1
ATOM 751 O O . ARG A 1 94 ? -20.25 -11.289 -20.688 1 37.44 94 ARG A O 1
ATOM 758 N N . PRO A 1 95 ? -19.266 -11.375 -22.641 1 34.78 95 PRO A N 1
ATOM 759 C CA . PRO A 1 95 ? -20.531 -11.531 -23.359 1 34.78 95 PRO A CA 1
ATOM 760 C C . PRO A 1 95 ? -21.188 -12.891 -23.125 1 34.78 95 PRO A C 1
ATOM 762 O O . PRO A 1 95 ? -20.484 -13.898 -22.969 1 34.78 95 PRO A O 1
ATOM 765 N N . GLY A 1 96 ? -22.141 -13.078 -22.266 1 34.41 96 GLY A N 1
ATOM 766 C CA . GLY A 1 96 ? -22.953 -14.281 -22.188 1 34.41 96 GLY A CA 1
ATOM 767 C C . GLY A 1 96 ? -23.281 -14.852 -23.562 1 34.41 96 GLY A C 1
ATOM 768 O O . GLY A 1 96 ? -23.734 -14.125 -24.453 1 34.41 96 GLY A O 1
ATOM 769 N N . ARG A 1 97 ? -22.422 -1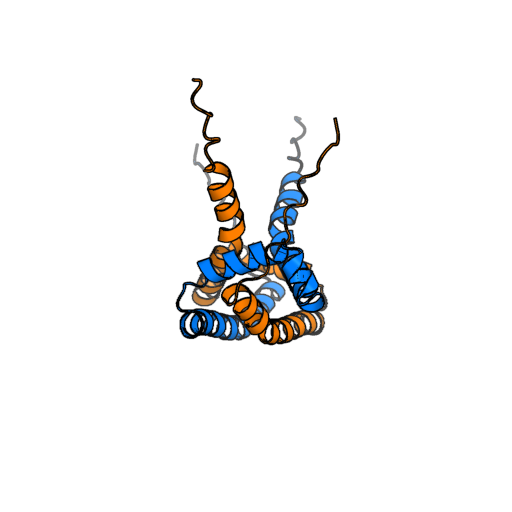5.672 -24.031 1 40.25 97 ARG A N 1
ATOM 770 C CA . ARG A 1 97 ? -22.656 -16.453 -25.25 1 40.25 97 ARG A CA 1
ATOM 771 C C . ARG A 1 97 ? -24.047 -17.078 -25.234 1 40.25 97 ARG A C 1
ATOM 773 O O . ARG A 1 97 ? -24.438 -17.719 -24.25 1 40.25 97 ARG A O 1
ATOM 780 N N . ARG A 1 98 ? -25.031 -16.375 -25.797 1 45.56 98 ARG A N 1
ATOM 781 C CA . ARG A 1 98 ? -26.359 -16.938 -26.062 1 45.56 98 ARG A CA 1
ATOM 782 C C . ARG A 1 98 ? -26.25 -18.281 -26.766 1 45.56 98 ARG A C 1
ATOM 784 O O . ARG A 1 98 ? -25.531 -18.422 -27.766 1 45.56 98 ARG A O 1
ATOM 791 N N . PRO A 1 99 ? -26.422 -19.391 -26.125 1 37.25 99 PRO A N 1
ATOM 792 C CA . PRO A 1 99 ? -26.484 -20.641 -26.891 1 37.25 99 PRO A CA 1
ATOM 793 C C . PRO A 1 99 ? -27.469 -20.578 -28.062 1 37.25 99 PRO A C 1
ATOM 795 O O . PRO A 1 99 ? -28.531 -19.969 -27.938 1 37.25 99 PRO A O 1
ATOM 798 N N . ALA A 1 100 ? -27.031 -20.469 -29.219 1 41.47 100 ALA A N 1
ATOM 799 C CA . ALA A 1 100 ? -27.812 -20.5 -30.453 1 41.47 100 ALA A CA 1
ATOM 800 C C . ALA A 1 100 ? -28.828 -21.656 -30.438 1 41.47 100 ALA A C 1
ATOM 802 O O . ALA A 1 100 ? -28.516 -22.734 -29.938 1 41.47 100 ALA A O 1
ATOM 803 N N . THR A 1 101 ? -30.062 -21.328 -30.125 1 42.34 101 THR A N 1
ATOM 804 C CA . THR A 1 101 ? -31.188 -22.234 -30.25 1 42.34 101 THR A CA 1
ATOM 805 C C . THR A 1 101 ? -31.031 -23.109 -31.5 1 42.34 101 THR A C 1
ATOM 807 O O . THR A 1 101 ? -30.766 -22.609 -32.594 1 42.34 101 THR A O 1
ATOM 810 N N . LYS A 1 102 ? -30.891 -24.5 -31.359 1 29.8 102 LYS A N 1
ATOM 811 C CA . LYS A 1 102 ? -31.234 -25.359 -32.5 1 29.8 102 LYS A CA 1
ATOM 812 C C . LYS A 1 102 ? -32.719 -25.25 -32.812 1 29.8 102 LYS A C 1
ATOM 814 O O . LYS A 1 102 ? -33.562 -25.094 -31.922 1 29.8 102 LYS A O 1
ATOM 819 N N . MET B 1 1 ? -21.641 39.812 -13.391 1 42.81 1 MET B N 1
ATOM 820 C CA . MET B 1 1 ? -21.703 38.75 -12.383 1 42.81 1 MET B CA 1
ATOM 821 C C . MET B 1 1 ? -20.391 37.969 -12.344 1 42.81 1 MET B C 1
ATOM 823 O O . MET B 1 1 ? -20.062 37.25 -13.305 1 42.81 1 MET B O 1
ATOM 827 N N . SER B 1 2 ? -19.25 38.531 -11.773 1 48.06 2 SER B N 1
ATOM 828 C CA . SER B 1 2 ? -17.891 38.031 -11.617 1 48.06 2 SER B CA 1
ATOM 829 C C . SER B 1 2 ? -17.875 36.625 -11.016 1 48.06 2 SER B C 1
ATOM 831 O O . SER B 1 2 ? -18.625 36.344 -10.07 1 48.06 2 SER B O 1
ATOM 833 N N . ASN B 1 3 ? -17.953 35.531 -11.742 1 46.31 3 ASN B N 1
ATOM 834 C CA . ASN B 1 3 ? -17.672 34.188 -11.305 1 46.31 3 ASN B CA 1
ATOM 835 C C . ASN B 1 3 ? -16.578 34.156 -10.242 1 46.31 3 ASN B C 1
ATOM 837 O O . ASN B 1 3 ? -15.391 34.312 -10.555 1 46.31 3 ASN B O 1
ATOM 841 N N . THR B 1 4 ? -16.719 35.031 -9.211 1 45.03 4 THR B N 1
ATOM 842 C CA . THR B 1 4 ? -15.805 34.906 -8.078 1 45.03 4 THR B CA 1
ATOM 843 C C . THR B 1 4 ? -15.531 33.469 -7.73 1 45.03 4 THR B C 1
ATOM 845 O O . THR B 1 4 ? -16.422 32.75 -7.254 1 45.03 4 THR B O 1
ATOM 848 N N . GLN B 1 5 ? -15.055 32.656 -8.672 1 50.34 5 GLN B N 1
ATOM 849 C CA . GLN B 1 5 ? -14.469 31.375 -8.305 1 50.34 5 GLN B CA 1
ATOM 850 C C . GLN B 1 5 ? -13.828 31.453 -6.918 1 50.34 5 GLN B C 1
ATOM 852 O O . GLN B 1 5 ? -12.883 32.219 -6.703 1 50.34 5 GLN B O 1
ATOM 857 N N . THR B 1 6 ? -14.547 31.562 -5.84 1 48.03 6 THR B N 1
ATOM 858 C CA . THR B 1 6 ? -14.039 31.5 -4.477 1 48.03 6 THR B CA 1
ATOM 859 C C . THR B 1 6 ? -12.734 30.703 -4.422 1 48.03 6 THR B C 1
ATOM 861 O O . THR B 1 6 ? -12.703 29.531 -4.801 1 48.03 6 THR B O 1
ATOM 864 N N . SER B 1 7 ? -11.602 31.234 -4.824 1 52.81 7 SER B N 1
ATOM 865 C CA . SER B 1 7 ? -10.25 30.719 -4.629 1 52.81 7 SER B CA 1
ATOM 866 C C . SER B 1 7 ? -10.172 29.844 -3.381 1 52.81 7 SER B C 1
ATOM 868 O O . SER B 1 7 ? -10.398 30.328 -2.27 1 52.81 7 SER B O 1
ATOM 870 N N . GLU B 1 8 ? -10.836 28.703 -3.457 1 53.12 8 GLU B N 1
ATOM 871 C CA . GLU B 1 8 ? -10.672 27.812 -2.303 1 53.12 8 GLU B CA 1
ATOM 872 C C . GLU B 1 8 ? -9.352 28.094 -1.585 1 53.12 8 GLU B C 1
ATOM 874 O O . GLU B 1 8 ? -8.281 27.984 -2.186 1 53.12 8 GLU B O 1
ATOM 879 N N . ALA B 1 9 ? -9.258 29.156 -0.807 1 60.94 9 ALA B N 1
ATOM 880 C CA . ALA B 1 9 ? -8.117 29.531 0.022 1 60.94 9 ALA B CA 1
ATOM 881 C C . ALA B 1 9 ? -7.266 28.328 0.38 1 60.94 9 ALA B C 1
ATOM 883 O O . ALA B 1 9 ? -7.801 27.25 0.677 1 60.94 9 ALA B O 1
ATOM 884 N N . VAL B 1 10 ? -6.098 28.125 -0.372 1 68.81 10 VAL B N 1
ATOM 885 C CA . VAL B 1 10 ? -5.098 27.125 -0.025 1 68.81 10 VAL B CA 1
ATOM 886 C C . VAL B 1 10 ? -4.918 27.078 1.491 1 68.81 10 VAL B C 1
ATOM 888 O O . VAL B 1 10 ? -4.582 28.078 2.117 1 68.81 10 VAL B O 1
ATOM 891 N N . LYS B 1 11 ? -5.578 26.203 2.176 1 85.06 11 LYS B N 1
ATOM 892 C CA . LYS B 1 11 ? -5.379 25.953 3.602 1 85.06 11 LYS B CA 1
ATOM 893 C C . LYS B 1 11 ? -4.023 25.297 3.865 1 85.06 11 LYS B C 1
ATOM 895 O O . LYS B 1 11 ? -3.762 24.203 3.381 1 85.06 11 LYS B O 1
ATOM 900 N N . PRO B 1 12 ? -3.197 26.094 4.492 1 92.69 12 PRO B N 1
ATOM 901 C CA . PRO B 1 12 ? -1.88 25.516 4.777 1 92.69 12 PRO B CA 1
ATOM 902 C C . PRO B 1 12 ? -1.965 24.156 5.465 1 92.69 12 PRO B C 1
ATOM 904 O O . PRO B 1 12 ? -2.916 23.891 6.203 1 92.69 12 PRO B O 1
ATOM 907 N N . LEU B 1 13 ? -0.985 23.344 5.207 1 96.75 13 LEU B N 1
ATOM 908 C CA . LEU B 1 13 ? -0.926 22.031 5.848 1 96.75 13 LEU B CA 1
ATOM 909 C C . LEU B 1 13 ? -0.753 22.188 7.355 1 96.75 13 LEU B C 1
ATOM 911 O O . LEU B 1 13 ? 0.005 23.031 7.82 1 96.75 13 LEU B O 1
ATOM 915 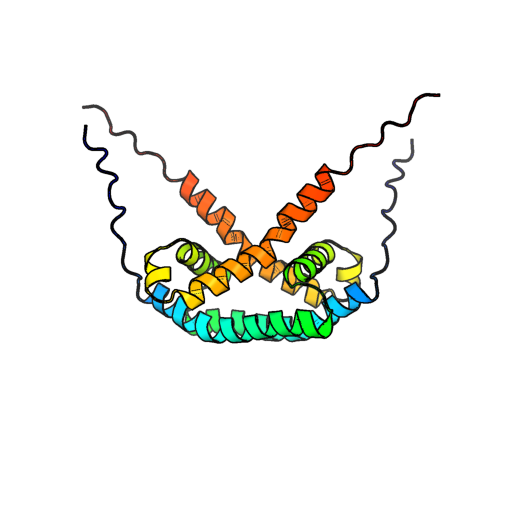N N . THR B 1 14 ? -1.511 21.438 8.055 1 96.44 14 THR B N 1
ATOM 916 C CA . THR B 1 14 ? -1.329 21.391 9.5 1 96.44 14 THR B CA 1
ATOM 917 C C . THR B 1 14 ? -0.022 20.688 9.859 1 96.44 14 THR B C 1
ATOM 919 O O . THR B 1 14 ? 0.612 20.062 9 1 96.44 14 THR B O 1
ATOM 922 N N . SER B 1 15 ? 0.414 20.859 11.07 1 96.31 15 SER B N 1
ATOM 923 C CA . SER B 1 15 ? 1.609 20.156 11.539 1 96.31 15 SER B CA 1
ATOM 924 C C . SER B 1 15 ? 1.457 18.656 11.422 1 96.31 15 SER B C 1
ATOM 926 O O . SER B 1 15 ? 2.418 17.953 11.094 1 96.31 15 SER B O 1
ATOM 928 N N . ARG B 1 16 ? 0.29 18.125 11.641 1 96.44 16 ARG B N 1
ATOM 929 C CA . ARG B 1 16 ? 0.012 16.703 11.539 1 96.44 16 ARG B CA 1
ATOM 930 C C . ARG B 1 16 ? 0.143 16.219 10.094 1 96.44 16 ARG B C 1
ATOM 932 O O . ARG B 1 16 ? 0.75 15.18 9.836 1 96.44 16 ARG B O 1
ATOM 939 N N . GLU B 1 17 ? -0.404 17 9.242 1 97.06 17 GLU B N 1
ATOM 940 C CA . GLU B 1 17 ? -0.336 16.656 7.824 1 97.06 17 GLU B CA 1
ATOM 941 C C . GLU B 1 17 ? 1.105 16.656 7.324 1 97.06 17 GLU B C 1
ATOM 943 O O . GLU B 1 17 ? 1.499 15.781 6.547 1 97.06 17 GLU B O 1
ATOM 948 N N . ARG B 1 18 ? 1.859 17.594 7.793 1 97.12 18 ARG B N 1
ATOM 949 C CA . ARG B 1 18 ? 3.273 17.656 7.441 1 97.12 18 ARG B CA 1
ATOM 950 C C . ARG B 1 18 ? 4.031 16.453 7.996 1 97.12 18 ARG B C 1
ATOM 952 O O . ARG B 1 18 ? 4.93 15.93 7.34 1 97.12 18 ARG B O 1
ATOM 959 N N . ALA B 1 19 ? 3.662 16.062 9.195 1 97.12 19 ALA B N 1
ATOM 960 C CA . ALA B 1 19 ? 4.289 14.898 9.82 1 97.12 19 ALA B CA 1
ATOM 961 C C . ALA B 1 19 ? 3.975 13.617 9.047 1 97.12 19 ALA B C 1
ATOM 963 O O . ALA B 1 19 ? 4.836 12.75 8.898 1 97.12 19 ALA B O 1
ATOM 964 N N . VAL B 1 20 ? 2.785 13.508 8.508 1 97.25 20 VAL B N 1
ATOM 965 C CA . VAL B 1 20 ? 2.373 12.367 7.703 1 97.25 20 VAL B CA 1
ATOM 966 C C . VAL B 1 20 ? 3.225 12.289 6.438 1 97.25 20 VAL B C 1
ATOM 968 O O . VAL B 1 20 ? 3.721 11.219 6.074 1 97.25 20 VAL B O 1
ATOM 971 N N . LEU B 1 21 ? 3.467 13.484 5.777 1 97.56 21 LEU B N 1
ATOM 972 C CA . LEU B 1 21 ? 4.289 13.531 4.574 1 97.56 21 LEU B CA 1
ATOM 973 C C . LEU B 1 21 ? 5.734 13.148 4.891 1 97.56 21 LEU B C 1
ATOM 975 O O . LEU B 1 21 ? 6.371 12.422 4.125 1 97.56 21 LEU B O 1
ATOM 979 N N . ALA B 1 22 ? 6.203 13.672 6.055 1 97.19 22 ALA B N 1
ATOM 980 C CA . ALA B 1 22 ? 7.574 13.359 6.457 1 97.19 22 ALA B CA 1
ATOM 981 C C . ALA B 1 22 ? 7.742 11.867 6.73 1 97.19 22 ALA B C 1
ATOM 983 O O . ALA B 1 22 ? 8.758 11.273 6.359 1 97.19 22 ALA B O 1
ATOM 984 N N . PHE B 1 23 ? 6.676 11.336 7.355 1 97.19 23 PHE B N 1
ATOM 985 C CA . PHE B 1 23 ? 6.695 9.906 7.66 1 97.19 23 PHE B CA 1
ATOM 986 C C . PHE B 1 23 ? 6.719 9.078 6.379 1 97.19 23 PHE B C 1
ATOM 988 O O . PHE B 1 23 ? 7.426 8.07 6.293 1 97.19 23 PHE B O 1
ATOM 995 N N . GLU B 1 24 ? 6.016 9.484 5.277 1 96.94 24 GLU B N 1
ATOM 996 C CA . GLU B 1 24 ? 5.863 8.75 4.023 1 96.94 24 GLU B CA 1
ATOM 997 C C . GLU B 1 24 ? 7.148 8.797 3.201 1 96.94 24 GLU B C 1
ATOM 999 O O . GLU B 1 24 ? 7.336 7.988 2.289 1 96.94 24 GLU B O 1
ATOM 1004 N N . ARG B 1 25 ? 8.086 9.68 3.479 1 95.19 25 ARG B N 1
ATOM 1005 C CA . ARG B 1 25 ? 9.305 9.82 2.691 1 95.19 25 ARG B CA 1
ATOM 1006 C C . ARG B 1 25 ? 10.148 8.547 2.758 1 95.19 25 ARG B C 1
ATOM 1008 O O . ARG B 1 25 ? 10.578 8.031 1.727 1 95.19 25 ARG B O 1
ATOM 1015 N N . ASP B 1 26 ? 10.242 8.062 3.914 1 89.81 26 ASP B N 1
ATOM 1016 C CA . ASP B 1 26 ? 11.016 6.832 4.055 1 89.81 26 ASP B CA 1
ATOM 1017 C C . ASP B 1 26 ? 10.266 5.641 3.461 1 89.81 26 ASP B C 1
ATOM 1019 O O . ASP B 1 26 ? 10.859 4.801 2.779 1 89.81 26 ASP B O 1
ATOM 1023 N N . THR B 1 27 ? 9 5.617 3.65 1 89.38 27 THR B N 1
ATOM 1024 C CA . THR B 1 27 ? 8.172 4.52 3.174 1 89.38 27 THR B CA 1
ATOM 1025 C C . THR B 1 27 ? 8.086 4.523 1.65 1 89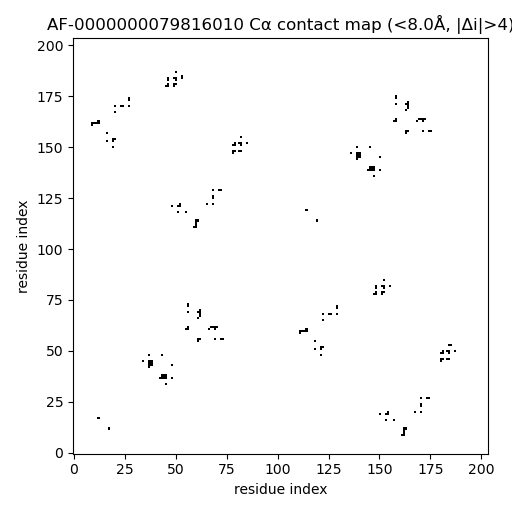.38 27 THR B C 1
ATOM 1027 O O . THR B 1 27 ? 8.031 3.461 1.023 1 89.38 27 THR B O 1
ATOM 1030 N N . ALA B 1 28 ? 8.227 5.785 1.051 1 90.69 28 ALA B N 1
ATOM 1031 C CA . ALA B 1 28 ? 8.133 5.93 -0.4 1 90.69 28 ALA B CA 1
ATOM 1032 C C . ALA B 1 28 ? 9.344 5.309 -1.091 1 90.69 28 ALA B C 1
ATOM 1034 O O . ALA B 1 28 ? 9.219 4.723 -2.17 1 90.69 28 ALA B O 1
ATOM 1035 N N . VAL B 1 29 ? 10.508 5.406 -0.438 1 90.06 29 VAL B N 1
ATOM 1036 C CA . VAL B 1 29 ? 11.719 4.805 -0.993 1 90.06 29 VAL B CA 1
ATOM 1037 C C . VAL B 1 29 ? 11.594 3.285 -0.973 1 90.06 29 VAL B C 1
ATOM 1039 O O . VAL B 1 29 ? 11.906 2.617 -1.963 1 90.06 29 VAL B O 1
ATOM 1042 N N . ARG B 1 30 ? 11.164 2.715 0.109 1 90.75 30 ARG B N 1
ATOM 1043 C CA . ARG B 1 30 ? 10.977 1.271 0.223 1 90.75 30 ARG B CA 1
ATOM 1044 C C . ARG B 1 30 ? 9.953 0.772 -0.792 1 90.75 30 ARG B C 1
ATOM 1046 O O . ARG B 1 30 ? 10.125 -0.295 -1.385 1 90.75 30 ARG B O 1
ATOM 1053 N N . ASP B 1 31 ? 8.914 1.573 -1.007 1 90 31 ASP B N 1
ATOM 1054 C CA . ASP B 1 31 ? 7.887 1.23 -1.99 1 90 31 ASP B CA 1
ATOM 1055 C C . ASP B 1 31 ? 8.461 1.251 -3.406 1 90 31 ASP B C 1
ATOM 1057 O O . ASP B 1 31 ? 8.148 0.374 -4.219 1 90 31 ASP B O 1
ATOM 1061 N N . ALA B 1 32 ? 9.328 2.285 -3.668 1 91.06 32 ALA B N 1
ATOM 1062 C CA . ALA B 1 32 ? 9.977 2.363 -4.973 1 91.06 32 ALA B CA 1
ATOM 1063 C C . ALA B 1 32 ? 10.859 1.139 -5.227 1 91.06 32 ALA B C 1
ATOM 1065 O O . ALA B 1 32 ? 10.836 0.567 -6.32 1 91.06 32 ALA B O 1
ATOM 1066 N N . ASN B 1 33 ? 11.469 0.753 -4.195 1 94.19 33 ASN B N 1
ATOM 1067 C CA . ASN B 1 33 ? 12.312 -0.431 -4.285 1 94.19 33 ASN B CA 1
ATOM 1068 C C . ASN B 1 33 ? 11.492 -1.691 -4.535 1 94.19 33 ASN B C 1
ATOM 1070 O O . ASN B 1 33 ? 11.891 -2.553 -5.32 1 94.19 33 ASN B O 1
ATOM 1074 N N . LYS B 1 34 ? 10.328 -1.749 -3.918 1 93.94 34 LYS B N 1
ATOM 1075 C CA . LYS B 1 34 ? 9.438 -2.891 -4.125 1 93.94 34 LYS B CA 1
ATOM 1076 C C . LYS B 1 34 ? 8.953 -2.951 -5.57 1 93.94 34 LYS B C 1
ATOM 1078 O O . LYS B 1 34 ? 8.93 -4.023 -6.18 1 93.94 34 LYS B O 1
ATOM 1083 N N . GLN B 1 35 ? 8.656 -1.838 -6.109 1 94.19 35 GLN B N 1
ATOM 1084 C CA . GLN B 1 35 ? 8.172 -1.784 -7.484 1 94.19 35 GLN B CA 1
ATOM 1085 C C . GLN B 1 35 ? 9.25 -2.221 -8.469 1 94.19 35 GLN B C 1
ATOM 1087 O O . GLN B 1 35 ? 8.977 -2.939 -9.43 1 94.19 35 GLN B O 1
ATOM 1092 N N . GLU B 1 36 ? 10.43 -1.791 -8.188 1 95.56 36 GLU B N 1
ATOM 1093 C CA . GLU B 1 36 ? 11.555 -2.215 -9.016 1 95.56 36 GLU B CA 1
ATOM 1094 C C . GLU B 1 36 ? 11.805 -3.713 -8.875 1 95.56 36 GLU B C 1
ATOM 1096 O O . GLU B 1 36 ? 12.055 -4.402 -9.867 1 95.56 36 GLU B O 1
ATOM 1101 N N . ALA B 1 37 ? 11.75 -4.219 -7.668 1 96.56 37 ALA B N 1
ATOM 1102 C CA . ALA B 1 37 ? 11.953 -5.641 -7.402 1 96.56 37 ALA B CA 1
ATOM 1103 C C . ALA B 1 37 ? 10.883 -6.484 -8.094 1 96.56 37 ALA B C 1
ATOM 1105 O O . ALA B 1 37 ? 11.18 -7.578 -8.594 1 96.56 37 ALA B O 1
ATOM 1106 N N . ILE B 1 38 ? 9.641 -6.008 -8.148 1 96 38 ILE B N 1
ATOM 1107 C CA . ILE B 1 38 ? 8.562 -6.691 -8.852 1 96 38 ILE B CA 1
ATOM 1108 C C . ILE B 1 38 ? 8.938 -6.867 -10.32 1 96 38 ILE B C 1
ATOM 1110 O O . ILE B 1 38 ? 8.805 -7.961 -10.875 1 96 38 ILE B O 1
ATOM 1114 N N . ARG B 1 39 ? 9.484 -5.867 -10.922 1 96.38 39 ARG B N 1
ATOM 1115 C CA . ARG B 1 39 ? 9.898 -5.941 -12.312 1 96.38 39 ARG B CA 1
ATOM 1116 C C . ARG B 1 39 ? 11.039 -6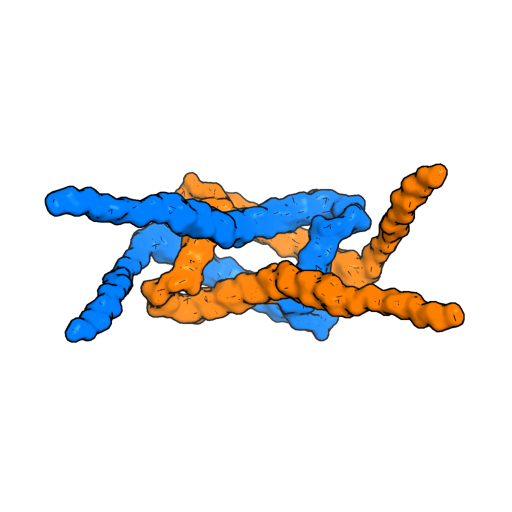.941 -12.492 1 96.38 39 ARG B C 1
ATOM 1118 O O . ARG B 1 39 ? 11.016 -7.758 -13.414 1 96.38 39 ARG B O 1
ATOM 1125 N N . GLU B 1 40 ? 11.938 -6.898 -11.625 1 96.44 40 GLU B N 1
ATOM 1126 C CA . GLU B 1 40 ? 13.133 -7.73 -11.719 1 96.44 40 GLU B CA 1
ATOM 1127 C C . GLU B 1 40 ? 12.797 -9.203 -11.477 1 96.44 40 GLU B C 1
ATOM 1129 O O . GLU B 1 40 ? 13.305 -10.078 -12.188 1 96.44 40 GLU B O 1
ATOM 1134 N N . HIS B 1 41 ? 11.93 -9.445 -10.57 1 95.19 41 HIS B N 1
ATOM 1135 C CA . HIS B 1 41 ? 11.656 -10.805 -10.133 1 95.19 41 HIS B CA 1
ATOM 1136 C C . HIS B 1 41 ? 10.633 -11.484 -11.039 1 95.19 41 HIS B C 1
ATOM 1138 O O . HIS B 1 41 ? 10.727 -12.68 -11.312 1 95.19 41 HIS B O 1
ATOM 1144 N N . PHE B 1 42 ? 9.688 -10.688 -11.547 1 96.62 42 PHE B N 1
ATOM 1145 C CA . PHE B 1 42 ? 8.57 -11.32 -12.227 1 96.62 42 PHE B CA 1
ATOM 1146 C C . PHE B 1 42 ? 8.562 -10.969 -13.711 1 96.62 42 PHE B C 1
ATOM 1148 O O . PHE B 1 42 ? 7.945 -11.664 -14.523 1 96.62 42 PHE B O 1
ATOM 1155 N N . GLY B 1 43 ? 9.109 -9.898 -14.031 1 96.06 43 GLY B N 1
ATOM 1156 C CA . GLY B 1 43 ? 9.211 -9.516 -15.43 1 96.06 43 GLY B CA 1
ATOM 1157 C C . GLY B 1 43 ? 7.969 -8.812 -15.938 1 96.06 43 GLY B C 1
ATOM 1158 O O . GLY B 1 43 ? 7.816 -8.617 -17.141 1 96.06 43 GLY B O 1
ATOM 1159 N N . PHE B 1 44 ? 7.039 -8.5 -15.055 1 94.06 44 PHE B N 1
ATOM 1160 C CA . PHE B 1 44 ? 5.863 -7.742 -15.469 1 94.06 44 PHE B CA 1
ATOM 1161 C C . PHE B 1 44 ? 5.695 -6.492 -14.617 1 94.06 44 PHE B C 1
ATOM 1163 O O . PHE B 1 44 ? 6.461 -6.266 -13.672 1 94.06 44 PHE B O 1
ATOM 1170 N N . THR B 1 45 ? 4.758 -5.598 -14.977 1 94.12 45 THR B N 1
ATOM 1171 C CA . THR B 1 45 ? 4.582 -4.293 -14.352 1 94.12 45 THR B CA 1
ATOM 1172 C C . THR B 1 45 ? 3.967 -4.438 -12.961 1 94.12 45 THR B C 1
ATOM 1174 O O . THR B 1 45 ? 3.268 -5.414 -12.688 1 94.12 45 THR B O 1
ATOM 1177 N N . PRO B 1 46 ? 4.215 -3.473 -12.102 1 94.88 46 PRO B N 1
ATOM 1178 C CA . PRO B 1 46 ? 3.539 -3.467 -10.805 1 94.88 46 PRO B CA 1
ATOM 1179 C C . PRO B 1 46 ? 2.018 -3.473 -10.93 1 94.88 46 PRO B C 1
ATOM 1181 O O . PRO B 1 46 ? 1.33 -4.109 -10.125 1 94.88 46 PRO B O 1
ATOM 1184 N N . SER B 1 47 ? 1.464 -2.789 -11.906 1 93.56 47 SER B N 1
ATOM 1185 C CA . SER B 1 47 ? 0.018 -2.783 -12.102 1 93.56 47 SER B CA 1
ATOM 1186 C C . SER B 1 47 ? -0.514 -4.195 -12.336 1 93.56 47 SER B C 1
ATOM 1188 O O . SER B 1 47 ? -1.552 -4.57 -11.789 1 93.56 47 SER B O 1
ATOM 1190 N N . TYR B 1 48 ? 0.178 -4.992 -13.117 1 93.38 48 TYR B N 1
ATOM 1191 C CA . TYR B 1 48 ? -0.213 -6.379 -13.352 1 93.38 48 TYR B CA 1
ATOM 1192 C C . TYR B 1 48 ? -0.019 -7.223 -12.102 1 93.38 48 TYR B C 1
ATOM 1194 O O . TYR B 1 48 ? -0.853 -8.07 -11.781 1 93.38 48 TYR B O 1
ATOM 1202 N N . TYR B 1 49 ? 1.049 -6.941 -11.422 1 95.44 49 TYR B N 1
ATOM 1203 C CA . TYR B 1 49 ? 1.336 -7.617 -10.164 1 95.44 49 TYR B CA 1
ATOM 1204 C C . TYR B 1 49 ? 0.19 -7.434 -9.172 1 95.44 49 TYR B C 1
ATOM 1206 O O . TYR B 1 49 ? -0.297 -8.406 -8.594 1 95.44 49 TYR B O 1
ATOM 1214 N N . TYR B 1 50 ? -0.233 -6.219 -9.008 1 94.06 50 TYR B N 1
ATOM 1215 C CA . TYR B 1 50 ? -1.277 -5.906 -8.039 1 94.06 50 TYR B CA 1
ATOM 1216 C C . TYR B 1 50 ? -2.633 -6.41 -8.516 1 94.06 50 TYR B C 1
ATOM 1218 O O . TYR B 1 50 ? -3.5 -6.746 -7.703 1 94.06 50 TYR B O 1
ATOM 1226 N N . ALA B 1 51 ? -2.852 -6.578 -9.828 1 93.31 51 ALA B N 1
ATOM 1227 C CA . ALA B 1 51 ? -4.047 -7.234 -10.359 1 93.31 51 ALA B CA 1
ATOM 1228 C C . ALA B 1 51 ? -4.105 -8.695 -9.93 1 93.31 51 ALA B C 1
ATOM 1230 O O . ALA B 1 51 ? -5.152 -9.18 -9.492 1 93.31 51 ALA B O 1
ATOM 1231 N N . ILE B 1 52 ? -2.99 -9.328 -10.031 1 94.75 52 ILE B N 1
ATOM 1232 C CA . ILE B 1 52 ? -2.895 -10.711 -9.578 1 94.75 52 ILE B CA 1
ATOM 1233 C C . ILE B 1 52 ? -3.18 -10.773 -8.078 1 94.75 52 ILE B C 1
ATOM 1235 O O . ILE B 1 52 ? -3.941 -11.633 -7.625 1 94.75 52 ILE B O 1
ATOM 1239 N N . LEU B 1 53 ? -2.52 -9.883 -7.281 1 95.5 53 LEU B N 1
ATOM 1240 C CA . LEU B 1 53 ? -2.678 -9.867 -5.832 1 95.5 53 LEU B CA 1
ATOM 1241 C C . LEU B 1 53 ? -4.137 -9.656 -5.445 1 95.5 53 LEU B C 1
ATOM 1243 O O . LEU B 1 53 ? -4.652 -10.344 -4.555 1 95.5 53 LEU B O 1
ATOM 1247 N N . ALA B 1 54 ? -4.773 -8.766 -6.086 1 92.5 54 ALA B N 1
ATOM 1248 C CA . ALA B 1 54 ? -6.188 -8.492 -5.828 1 92.5 54 ALA B CA 1
ATOM 1249 C C . ALA B 1 54 ? -7.031 -9.742 -6.07 1 92.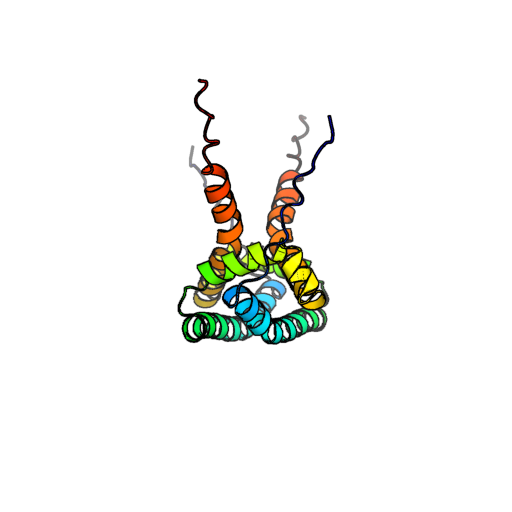5 54 ALA B C 1
ATOM 1251 O O . ALA B 1 54 ? -7.949 -10.039 -5.301 1 92.5 54 ALA B O 1
ATOM 1252 N N . ASP B 1 55 ? -6.844 -10.391 -7.195 1 93.69 55 ASP B N 1
ATOM 1253 C CA . ASP B 1 55 ? -7.531 -11.641 -7.504 1 93.69 55 ASP B CA 1
ATOM 1254 C C . ASP B 1 55 ? -7.289 -12.68 -6.414 1 93.69 55 ASP B C 1
ATOM 1256 O O . ASP B 1 55 ? -8.227 -13.336 -5.957 1 93.69 55 ASP B O 1
ATOM 1260 N N . LEU B 1 56 ? -6.047 -12.797 -5.992 1 96 56 LEU B N 1
ATOM 1261 C CA . LEU B 1 56 ? -5.664 -13.773 -4.98 1 96 56 LEU B CA 1
ATOM 1262 C C . LEU B 1 56 ? -6.41 -13.523 -3.672 1 96 56 LEU B C 1
ATOM 1264 O O . LEU B 1 56 ? -6.754 -14.469 -2.959 1 96 56 LEU B O 1
ATOM 1268 N N . LEU B 1 57 ? -6.652 -12.281 -3.385 1 94.81 57 LEU B N 1
ATOM 1269 C CA . LEU B 1 57 ? -7.305 -11.93 -2.127 1 94.81 57 LEU B CA 1
ATOM 1270 C C . LEU B 1 57 ? -8.734 -12.445 -2.096 1 94.81 57 LEU B C 1
ATOM 1272 O O . LEU B 1 57 ? -9.305 -12.656 -1.02 1 94.81 57 LEU B O 1
ATOM 1276 N N . ASP B 1 58 ? -9.312 -12.789 -3.238 1 94.38 58 ASP B N 1
ATOM 1277 C CA . ASP B 1 58 ? -10.688 -13.266 -3.312 1 94.38 58 ASP B CA 1
ATOM 1278 C C . ASP B 1 58 ? -10.734 -14.766 -3.586 1 94.38 58 ASP B C 1
ATOM 1280 O O . ASP B 1 58 ? -11.812 -15.359 -3.635 1 94.38 58 ASP B O 1
ATOM 1284 N N . ARG B 1 59 ? -9.539 -15.375 -3.689 1 95.25 59 ARG B N 1
ATOM 1285 C CA . ARG B 1 59 ? -9.477 -16.797 -4.027 1 95.25 59 ARG B CA 1
ATOM 1286 C C . ARG B 1 59 ? -9.383 -17.656 -2.768 1 95.25 59 ARG B C 1
ATOM 1288 O O . ARG B 1 59 ? -8.445 -17.5 -1.982 1 95.25 59 ARG B O 1
ATOM 1295 N N . PRO B 1 60 ? -10.297 -18.578 -2.635 1 95.69 60 PRO B N 1
ATOM 1296 C CA . PRO B 1 60 ? -10.211 -19.469 -1.468 1 95.69 60 PRO B CA 1
ATOM 1297 C C . PRO B 1 60 ? -8.93 -20.281 -1.441 1 95.69 60 PRO B C 1
ATOM 1299 O O . PRO B 1 60 ? -8.391 -20.562 -0.366 1 95.69 60 PRO B O 1
ATOM 1302 N N . GLU B 1 61 ? -8.391 -20.609 -2.545 1 96.75 61 GLU B N 1
ATOM 1303 C CA . GLU B 1 61 ? -7.164 -21.391 -2.637 1 96.75 61 GLU B CA 1
ATOM 1304 C C . GLU B 1 61 ? -5.977 -20.625 -2.053 1 96.75 61 GLU B C 1
ATOM 1306 O O . GLU B 1 61 ? -5.074 -21.234 -1.466 1 96.75 61 GLU B O 1
ATOM 1311 N N . ALA B 1 62 ? -6.004 -19.359 -2.256 1 98.12 62 ALA B N 1
ATOM 1312 C CA . ALA B 1 62 ? -4.941 -18.531 -1.7 1 98.12 62 ALA B CA 1
ATOM 1313 C C . ALA B 1 62 ? -5.008 -18.5 -0.176 1 98.12 62 ALA B C 1
ATOM 1315 O O . ALA B 1 62 ? -3.973 -18.531 0.497 1 98.12 62 ALA B O 1
ATOM 1316 N N . GLU B 1 63 ? -6.289 -18.422 0.34 1 97 63 GLU B N 1
ATOM 1317 C CA . GLU B 1 63 ? -6.473 -18.406 1.788 1 97 63 GLU B CA 1
ATOM 1318 C C . GLU B 1 63 ? -6.039 -19.719 2.42 1 97 63 GLU B C 1
ATOM 1320 O O . GLU B 1 63 ? -5.469 -19.734 3.512 1 97 63 GLU B O 1
ATOM 1325 N N . VAL B 1 64 ? -6.336 -20.75 1.721 1 96.56 64 VAL B N 1
ATOM 1326 C CA . VAL B 1 64 ? -5.914 -22.062 2.209 1 96.56 64 VAL B CA 1
ATOM 1327 C C . VAL B 1 64 ? -4.391 -22.156 2.211 1 96.56 64 VAL B C 1
ATOM 1329 O O . VAL B 1 64 ? -3.793 -22.656 3.162 1 96.56 64 VAL B O 1
ATOM 1332 N N . ALA B 1 65 ? -3.727 -21.656 1.188 1 96.5 65 ALA B N 1
ATOM 1333 C CA . ALA B 1 65 ? -2.277 -21.75 1.019 1 96.5 65 ALA B CA 1
ATOM 1334 C C . ALA B 1 65 ? -1.552 -20.922 2.076 1 96.5 65 ALA B C 1
ATOM 1336 O O . ALA B 1 65 ? -0.506 -21.328 2.584 1 96.5 65 ALA B O 1
ATOM 1337 N N . ASP B 1 66 ? -2.02 -19.734 2.428 1 97.56 66 ASP B N 1
ATOM 1338 C CA . ASP B 1 66 ? -1.411 -18.875 3.43 1 97.56 66 ASP B CA 1
ATOM 1339 C C . ASP B 1 66 ? -2.463 -18 4.109 1 97.56 66 ASP B C 1
ATOM 1341 O O . ASP B 1 66 ? -2.604 -16.812 3.779 1 97.56 66 ASP B O 1
ATOM 1345 N N . PRO B 1 67 ? -3.186 -18.5 5.059 1 98 67 PRO B N 1
ATOM 1346 C CA . PRO B 1 67 ? -4.316 -17.797 5.676 1 98 67 PRO B CA 1
ATOM 1347 C C . PRO B 1 67 ? -3.898 -16.516 6.391 1 98 67 PRO B C 1
ATOM 1349 O O . PRO B 1 67 ? -4.617 -15.516 6.344 1 98 67 PRO B O 1
ATOM 1352 N N . LEU B 1 68 ? -2.742 -16.516 6.926 1 96.81 68 LEU B N 1
ATOM 1353 C CA . LEU B 1 68 ? -2.277 -15.344 7.672 1 96.81 68 LEU B CA 1
ATOM 1354 C C . LEU B 1 68 ? -1.944 -14.195 6.727 1 96.81 68 LEU B C 1
ATOM 1356 O O . LEU B 1 68 ? -2.303 -13.047 6.992 1 96.81 68 LEU B O 1
ATOM 1360 N N . LEU B 1 69 ? -1.302 -14.539 5.672 1 97.12 69 LEU B N 1
ATOM 1361 C CA . LEU B 1 69 ? -0.929 -13.523 4.695 1 97.12 69 LEU B CA 1
ATOM 1362 C C . LEU B 1 69 ? -2.168 -12.875 4.082 1 97.12 69 LEU B C 1
ATOM 1364 O O . LEU B 1 69 ? -2.242 -11.648 3.963 1 97.12 69 LEU B O 1
ATOM 1368 N N . ILE B 1 70 ? -3.197 -13.734 3.742 1 97.5 70 ILE B N 1
ATOM 1369 C CA . ILE B 1 70 ? -4.398 -13.242 3.072 1 97.5 70 ILE B CA 1
ATOM 1370 C C . ILE B 1 70 ? -5.188 -12.344 4.02 1 97.5 70 ILE B C 1
ATOM 1372 O O . ILE B 1 70 ? -5.688 -11.289 3.615 1 97.5 70 ILE B O 1
ATOM 1376 N N . ARG B 1 71 ? -5.23 -12.695 5.203 1 95.44 71 ARG B N 1
ATOM 1377 C CA . ARG B 1 71 ? -5.938 -11.875 6.188 1 95.44 71 ARG B CA 1
ATOM 1378 C C . ARG B 1 71 ? -5.238 -10.539 6.387 1 95.44 71 ARG B C 1
ATOM 1380 O O . ARG B 1 71 ? -5.895 -9.5 6.473 1 95.44 71 ARG B O 1
ATOM 1387 N N . ARG B 1 72 ? -3.893 -10.539 6.418 1 95.31 72 ARG B N 1
ATOM 1388 C CA . ARG B 1 72 ? -3.117 -9.312 6.598 1 95.31 72 ARG B CA 1
ATOM 1389 C C . ARG B 1 72 ? -3.275 -8.383 5.398 1 95.31 72 ARG B C 1
ATOM 1391 O O . ARG B 1 72 ? -3.459 -7.18 5.562 1 95.31 72 ARG B O 1
ATOM 1398 N N . LEU B 1 73 ? -3.303 -8.977 4.223 1 94.5 73 LEU B N 1
ATOM 1399 C CA . LEU B 1 73 ? -3.414 -8.195 2.998 1 94.5 73 LEU B CA 1
ATOM 1400 C C . LEU B 1 73 ? -4.816 -7.617 2.846 1 94.5 73 LEU B C 1
ATOM 1402 O O . LEU B 1 73 ? -4.977 -6.477 2.406 1 94.5 73 LEU B O 1
ATOM 1406 N N . ARG B 1 74 ? -5.859 -8.344 3.285 1 94.19 74 ARG B N 1
ATOM 1407 C CA . ARG B 1 74 ? -7.23 -7.852 3.244 1 94.19 74 ARG B CA 1
ATOM 1408 C C . ARG B 1 74 ? -7.426 -6.695 4.219 1 94.19 74 ARG B C 1
ATOM 1410 O O . ARG B 1 74 ? -8.086 -5.703 3.891 1 94.19 74 ARG B O 1
ATOM 1417 N N . ARG B 1 75 ? -6.809 -6.844 5.344 1 91.75 75 ARG B N 1
ATOM 1418 C CA . ARG B 1 75 ? -6.875 -5.762 6.32 1 91.75 75 ARG B CA 1
ATOM 1419 C C . ARG B 1 75 ? -6.191 -4.504 5.789 1 91.75 75 ARG B C 1
ATOM 1421 O O . ARG B 1 75 ? -6.711 -3.396 5.938 1 91.75 75 ARG B O 1
ATOM 1428 N N . ARG B 1 76 ? -5.02 -4.656 5.117 1 90.19 76 ARG B N 1
ATOM 1429 C CA . ARG B 1 76 ? -4.281 -3.547 4.52 1 90.19 76 ARG B CA 1
ATOM 1430 C C . ARG B 1 76 ? -5.109 -2.861 3.438 1 90.19 76 ARG B C 1
ATOM 1432 O O . ARG B 1 76 ? -5.168 -1.631 3.379 1 90.19 76 ARG B O 1
ATOM 1439 N N . ARG B 1 77 ? -5.75 -3.697 2.646 1 88.25 77 ARG B N 1
ATOM 1440 C CA . ARG B 1 77 ? -6.625 -3.164 1.607 1 88.25 77 ARG B CA 1
ATOM 1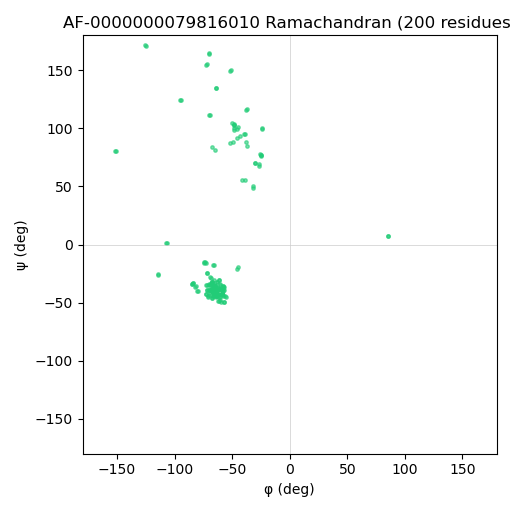441 C C . ARG B 1 77 ? -7.762 -2.346 2.213 1 88.25 77 ARG B C 1
ATOM 1443 O O . ARG B 1 77 ? 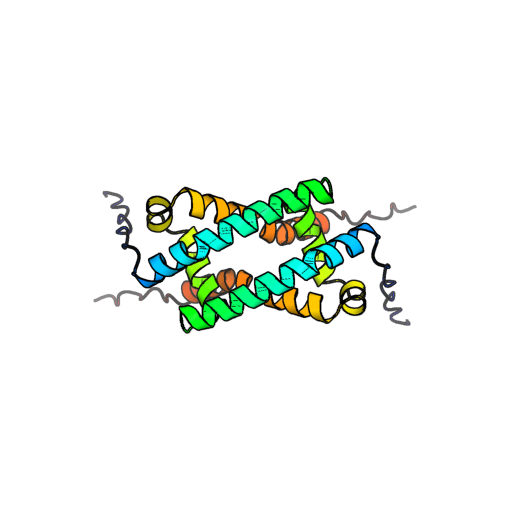-8.055 -1.243 1.745 1 88.25 77 ARG B O 1
ATOM 1450 N N . ASP B 1 78 ? -8.43 -2.836 3.291 1 89.25 78 ASP B N 1
ATOM 1451 C CA . ASP B 1 78 ? -9.555 -2.168 3.945 1 89.25 78 ASP B CA 1
ATOM 1452 C C . ASP B 1 78 ? -9.117 -0.835 4.551 1 89.25 78 ASP B C 1
ATOM 1454 O O . ASP B 1 78 ? -9.859 0.149 4.492 1 89.25 78 ASP B O 1
ATOM 1458 N N . GLN B 1 79 ? -7.926 -0.818 5.113 1 88.12 79 GLN B N 1
ATOM 1459 C CA . GLN B 1 79 ? -7.402 0.402 5.719 1 88.12 79 GLN B CA 1
ATOM 1460 C C . GLN B 1 79 ? -7.113 1.461 4.66 1 88.12 79 GLN B C 1
ATOM 1462 O O . GLN B 1 79 ? -7.344 2.65 4.883 1 88.12 79 GLN B O 1
ATOM 1467 N N . ARG B 1 80 ? -6.727 0.988 3.496 1 85.69 80 ARG B N 1
ATOM 1468 C CA . ARG B 1 80 ? -6.367 1.907 2.42 1 85.69 80 ARG B CA 1
ATOM 1469 C C . ARG B 1 80 ? -7.609 2.369 1.662 1 85.69 80 ARG B C 1
ATOM 1471 O O . ARG B 1 80 ? -7.613 3.451 1.072 1 85.69 80 ARG B O 1
ATOM 1478 N N . SER B 1 81 ? -8.703 1.457 1.521 1 78.56 81 SER B N 1
ATOM 1479 C CA . SER B 1 81 ? -9.922 1.763 0.777 1 78.56 81 SER B CA 1
ATOM 1480 C C . SER B 1 81 ? -10.883 2.611 1.607 1 78.56 81 SER B C 1
ATOM 1482 O O . SER B 1 81 ? -11.75 3.293 1.06 1 78.56 81 SER B O 1
ATOM 1484 N N . SER B 1 82 ? -10.992 2.322 2.859 1 62.94 82 SER B N 1
ATOM 1485 C CA . SER B 1 82 ? -11.93 3.059 3.705 1 62.94 82 SER B CA 1
ATOM 1486 C C . SER B 1 82 ? -11.828 4.562 3.459 1 62.94 82 SER B C 1
ATOM 1488 O O . SER B 1 82 ? -12.773 5.305 3.742 1 62.94 82 SER B O 1
ATOM 1490 N N . ARG B 1 83 ? -10.906 5.059 2.998 1 56.25 83 ARG B N 1
ATOM 1491 C CA . ARG B 1 83 ? -10.781 6.488 2.734 1 56.25 83 ARG B CA 1
ATOM 1492 C C . ARG B 1 83 ? -11.703 6.918 1.599 1 56.25 83 ARG B C 1
ATOM 1494 O O . ARG B 1 83 ? -12.227 8.031 1.605 1 56.25 83 ARG B O 1
ATOM 1501 N N . GLY B 1 84 ? -11.711 6.023 0.563 1 50.34 84 GLY B N 1
ATOM 1502 C CA . GLY B 1 84 ? -12.633 6.418 -0.491 1 50.34 84 GLY B CA 1
ATOM 1503 C C . GLY B 1 84 ? -14.062 6.559 -0.01 1 50.34 84 GLY B C 1
ATOM 1504 O O . GLY B 1 84 ? -14.789 7.449 -0.453 1 50.34 84 GLY B O 1
ATOM 1505 N N . ASP B 1 85 ? -14.453 5.703 0.821 1 46.47 85 ASP B N 1
ATOM 1506 C CA . ASP B 1 85 ? -15.844 5.773 1.27 1 46.47 85 ASP B CA 1
ATOM 1507 C C . ASP B 1 85 ? -16.016 6.809 2.381 1 46.47 85 ASP B C 1
ATOM 1509 O O . ASP B 1 85 ? -17.078 7.41 2.518 1 46.47 85 ASP B O 1
ATOM 1513 N N . ALA B 1 86 ? -15.094 6.945 3.236 1 46.44 86 ALA B N 1
ATOM 1514 C CA . ALA B 1 86 ? -15.281 7.922 4.309 1 46.44 86 ALA B CA 1
ATOM 1515 C C . ALA B 1 86 ? -15.406 9.336 3.746 1 46.44 86 ALA B C 1
ATOM 1517 O O . ALA B 1 86 ? -16.141 10.164 4.289 1 46.44 86 ALA B O 1
ATOM 1518 N N . GLY B 1 87 ? -14.586 9.648 2.809 1 41.28 87 GLY B N 1
ATOM 1519 C CA . GLY B 1 87 ? -14.828 10.938 2.182 1 41.28 87 GLY B CA 1
ATOM 1520 C C . GLY B 1 87 ? -16.219 11.047 1.572 1 41.28 87 GLY B C 1
ATOM 1521 O O . GLY B 1 87 ? -16.797 12.133 1.529 1 41.28 87 GLY B O 1
ATOM 1522 N N . LEU B 1 88 ? -16.625 9.938 1.007 1 40.88 88 LEU B N 1
ATOM 1523 C CA . LEU B 1 88 ? -17.969 10.008 0.436 1 40.88 88 LEU B CA 1
ATOM 1524 C C . LEU B 1 88 ? -19.016 10.156 1.531 1 40.88 88 LEU B C 1
ATOM 1526 O O . LEU B 1 88 ? -20.047 10.812 1.331 1 40.88 88 LEU B O 1
ATOM 1530 N N . SER B 1 89 ? -18.75 9.523 2.527 1 39.03 89 SER B N 1
ATOM 1531 C CA . SER B 1 89 ? -19.766 9.625 3.57 1 39.03 89 SER B CA 1
ATOM 1532 C C . SER B 1 89 ? -19.766 11.016 4.203 1 39.03 89 SER B C 1
ATOM 1534 O O . SER B 1 89 ? -20.812 11.516 4.605 1 39.03 89 SER B O 1
ATOM 1536 N N . GLU B 1 90 ? -18.609 11.461 4.488 1 38.34 90 GLU B N 1
ATOM 1537 C CA . GLU B 1 90 ? -18.656 12.805 5.051 1 38.34 90 GLU B CA 1
ATOM 1538 C C . GLU B 1 90 ? -19.156 13.82 4.023 1 38.34 90 GLU B C 1
ATOM 1540 O O . GLU B 1 90 ? -19.75 14.828 4.383 1 38.34 90 GLU B O 1
ATOM 1545 N N . GLN B 1 91 ? -18.875 13.539 2.793 1 37.97 91 GLN B N 1
ATOM 1546 C CA . GLN B 1 91 ? -19.438 14.438 1.794 1 37.97 91 GLN B CA 1
ATOM 1547 C C . GLN B 1 91 ? -20.953 14.32 1.743 1 37.97 91 GLN B C 1
ATOM 1549 O O . GLN B 1 91 ? -21.656 15.297 1.444 1 37.97 91 GLN B O 1
ATOM 1554 N N . VAL B 1 92 ? -21.469 13.133 1.984 1 37.38 92 VAL B N 1
ATOM 1555 C CA . VAL B 1 92 ? -22.922 13.055 1.965 1 37.38 92 VAL B CA 1
ATOM 1556 C C . VAL B 1 92 ? -23.5 13.781 3.184 1 37.38 92 VAL B C 1
ATOM 1558 O O . VAL B 1 92 ? -24.672 14.156 3.197 1 37.38 92 VAL B O 1
ATOM 1561 N N . GLY B 1 93 ? -22.812 13.75 4.328 1 35.03 93 GLY B N 1
ATOM 1562 C CA . GLY B 1 93 ? -23.5 14.312 5.48 1 35.03 93 GLY B CA 1
ATOM 1563 C C . GLY B 1 93 ? -23.594 15.828 5.438 1 35.03 93 GLY B C 1
ATOM 1564 O O . GLY B 1 93 ? -23.984 16.453 6.418 1 35.03 93 GLY B O 1
ATOM 1565 N N . ARG B 1 94 ? -22.719 16.422 4.508 1 37.09 94 ARG B N 1
ATOM 1566 C CA . ARG B 1 94 ? -22.984 17.844 4.766 1 37.09 94 ARG B CA 1
ATOM 1567 C C . ARG B 1 94 ? -24.422 18.203 4.402 1 37.09 94 ARG B C 1
ATOM 1569 O O . ARG B 1 94 ? -24.828 18.047 3.25 1 37.09 94 ARG B O 1
ATOM 1576 N N . PRO B 1 95 ? -25.375 17.891 5.363 1 34.56 95 PRO B N 1
ATOM 1577 C CA . PRO B 1 95 ? -26.719 18.422 5.121 1 34.56 95 PRO B CA 1
ATOM 1578 C C . PRO B 1 95 ? -26.703 19.906 4.758 1 34.56 95 PRO B C 1
ATOM 1580 O O . PRO B 1 95 ? -25.828 20.656 5.227 1 34.56 95 PRO B O 1
ATOM 1583 N N . GLY B 1 96 ? -26.812 20.328 3.527 1 34.09 96 GLY B N 1
ATOM 1584 C CA . GLY B 1 96 ? -27.078 21.719 3.158 1 34.09 96 GLY B CA 1
ATOM 1585 C C . GLY B 1 96 ? -28.031 22.406 4.109 1 34.09 96 GLY B C 1
ATOM 1586 O O . GLY B 1 96 ? -29.109 21.906 4.406 1 34.09 96 GLY B O 1
ATOM 1587 N N . ARG B 1 97 ? -27.469 22.906 5.16 1 40 97 ARG B N 1
ATOM 1588 C CA . ARG B 1 97 ? -28.203 23.781 6.082 1 40 97 ARG B CA 1
ATOM 1589 C C . ARG B 1 97 ? -29.047 24.797 5.32 1 40 97 ARG B C 1
ATOM 1591 O O . ARG B 1 97 ? -28.547 25.469 4.418 1 40 97 ARG B O 1
ATOM 1598 N N . ARG B 1 98 ? -30.328 24.453 5.078 1 45.12 98 ARG B N 1
ATOM 1599 C CA . ARG B 1 98 ? -31.328 25.375 4.559 1 45.12 98 ARG B CA 1
ATOM 1600 C C . ARG B 1 98 ? -31.312 26.688 5.352 1 45.12 98 ARG B C 1
ATOM 1602 O O . ARG B 1 98 ? -31.328 26.672 6.582 1 45.12 98 ARG B O 1
ATOM 1609 N N . PRO B 1 99 ? -30.766 27.75 4.871 1 36.66 99 PRO B N 1
ATOM 1610 C CA . PRO B 1 99 ? -30.922 29.016 5.602 1 36.66 99 PRO B CA 1
ATOM 1611 C C . PRO B 1 99 ? -32.375 29.281 6.008 1 36.66 99 PRO B C 1
ATOM 1613 O O . PRO B 1 99 ? -33.281 29.016 5.238 1 36.66 99 PRO B O 1
ATOM 1616 N N . ALA B 1 100 ? -32.719 29.109 7.195 1 40.94 100 ALA B N 1
ATOM 1617 C CA . ALA B 1 100 ? -34 29.406 7.777 1 40.94 100 ALA B CA 1
ATOM 1618 C C . ALA B 1 100 ? -34.5 30.781 7.332 1 40.94 100 ALA B C 1
ATOM 1620 O O . ALA B 1 100 ? -33.75 31.734 7.25 1 40.94 100 ALA B O 1
ATOM 1621 N N . THR B 1 101 ? -35.406 30.797 6.383 1 43.19 101 THR B N 1
ATOM 1622 C CA . THR B 1 101 ? -36.156 31.984 5.977 1 43.19 101 THR B CA 1
ATOM 1623 C C . THR B 1 101 ? -36.5 32.844 7.184 1 43.19 101 THR B C 1
ATOM 1625 O O . THR B 1 101 ? -37 32.344 8.188 1 43.19 101 THR B O 1
ATOM 1628 N N . LYS B 1 102 ? -35.938 34.156 7.281 1 29.25 102 LYS B N 1
ATOM 1629 C CA . LYS B 1 102 ? -36.719 35.094 8.055 1 29.25 102 LYS B CA 1
ATOM 1630 C C . LYS B 1 102 ? -38.094 35.344 7.418 1 29.25 102 LYS B C 1
ATOM 1632 O O . LYS B 1 102 ? -38.219 35.344 6.191 1 29.25 102 LYS B O 1
#

pLDDT: mean 79.2, std 23.37, range [29.25, 98.12]

Radius of gyration: 21.72 Å; Cα contacts (8 Å, |Δi|>4): 111; chains: 2; bounding box: 50×69×51 Å

Organism: NCBI:txid1608957

InterPro domains:
  IPR021678 Protein of unknow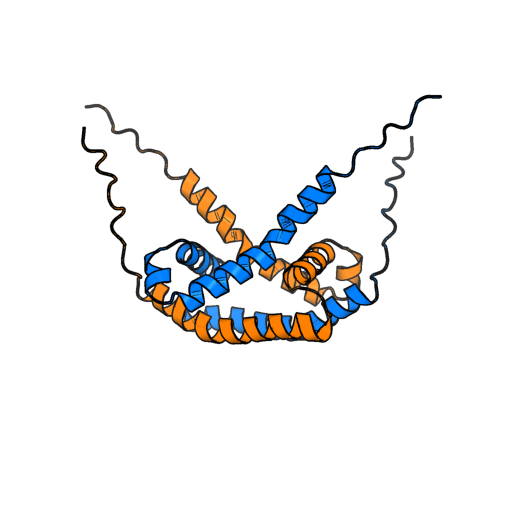n function DUF3263 [PF11662] (13-82)

Sequence (204 aa):
MSNTQTSEAVKPLTSRERAVLAFERDTAVRDANKQEAIREHFGFTPSYYYAILADLLDRPEAEVADPLLIRRLRRRRDQRSSRGDAGLSEQVGRPGRRPATKMSNTQTSEAVKPLTSRERAVLAFERDTAVRDANKQEAIREHFGFTPSYYYAILADLLDRPEAEVADPLLIRRLRRRRDQRSSRGDAGLSEQVGRPGRRPATK

Foldseek 3Di:
DPCPVVPPPPDDDDPVRVVVVVVCVVVVVVVVVVQVVCCVVPVDGVVVVVVVVVVLLPDPVNCVVPVVVSVVVVVVVCVVCVVVVVVVVVVVPPPPPDPPDD/DPCPVVPPPPDDDDPVRVVVVVVCVVVVVVVVVVQVVCCVVPVDGVVVVVVVVVVLLPDPVSCVVPVVVSVVVVVVVCVVCVVVVVVVVVVVPPPPPDPPDD